Protein AF-A0AAD5PML8-F1 (afdb_monomer_lite)

Foldseek 3Di:
DLVVLLVVLLVVLLVVLLVVCLVVLLVVLLVVVLCQVQPDCPPDDDDPDDDDDDDDDDDCPDPNVVSVVVSVVVSVCVVVVVQQQPKTWDFAQDDPPPDPDDPDDDDDDDPVVVVVVPPPDDRDTDTDIDGNNVSSVRSSVVSSVVPDDSVVSSVSSVVCCVPPNDDDDPPVCVVAPVDLVRPDPVVNVVCPDDDDDDADDLVNLLCQQPPDPPHPQVVVQVVCVVLQEGEEEDSLQSSLLSVLLVLLCVLANPPGSVSSVLLVCQLCVVVVVCPPVPPPHNHYHYRDNVSSCVRCVVCNVDRVNVVVRD

Organism: NCBI:txid1820382

pLDDT: mean 78.93, std 18.02, range [30.81, 96.81]

Structure (mmCIF, N/CA/C/O backbone):
data_AF-A0AAD5PML8-F1
#
_entry.id   AF-A0AAD5PML8-F1
#
loop_
_atom_site.group_PDB
_atom_site.id
_atom_site.type_symbol
_atom_site.label_atom_id
_atom_site.label_alt_id
_atom_site.label_comp_id
_atom_site.label_asym_id
_atom_site.label_entity_id
_atom_site.label_seq_id
_atom_site.pdbx_PDB_ins_code
_atom_site.Cartn_x
_atom_site.Cartn_y
_atom_site.Cartn_z
_atom_site.occupancy
_atom_site.B_iso_or_equiv
_atom_site.auth_seq_id
_atom_site.auth_comp_id
_atom_site.auth_asym_id
_atom_site.auth_atom_id
_atom_site.pdbx_PDB_model_num
ATOM 1 N N . MET A 1 1 ? 18.512 -4.627 9.698 1.00 89.50 1 MET A N 1
ATOM 2 C CA . MET A 1 1 ? 18.229 -3.174 9.765 1.00 89.50 1 MET A CA 1
ATOM 3 C C . MET A 1 1 ? 19.011 -2.382 8.723 1.00 89.50 1 MET A C 1
ATOM 5 O O . MET A 1 1 ? 18.419 -2.037 7.719 1.00 89.50 1 MET A O 1
ATOM 9 N N . VAL A 1 2 ? 20.314 -2.100 8.900 1.00 93.81 2 VAL A N 1
ATOM 10 C CA . VAL A 1 2 ? 21.064 -1.261 7.929 1.00 93.81 2 VAL A CA 1
ATOM 11 C C . VAL A 1 2 ? 21.230 -1.951 6.573 1.00 93.81 2 VAL A C 1
ATOM 13 O O . VAL A 1 2 ? 21.051 -1.318 5.543 1.00 93.81 2 VAL A O 1
ATOM 16 N N . ARG A 1 3 ? 21.521 -3.259 6.566 1.00 94.88 3 ARG A N 1
ATOM 17 C CA . ARG A 1 3 ? 21.563 -4.050 5.326 1.00 94.88 3 ARG A CA 1
ATOM 18 C C . ARG A 1 3 ? 20.222 -3.988 4.592 1.00 94.88 3 ARG A C 1
ATOM 20 O O . ARG A 1 3 ? 20.210 -3.623 3.428 1.00 94.88 3 ARG A O 1
ATOM 27 N N . ASP A 1 4 ? 19.130 -4.266 5.300 1.00 94.62 4 ASP A N 1
ATOM 28 C CA . ASP A 1 4 ? 17.772 -4.251 4.743 1.00 94.62 4 ASP A CA 1
ATOM 29 C C . ASP A 1 4 ? 17.404 -2.859 4.207 1.00 94.62 4 ASP A C 1
ATOM 31 O O . ASP A 1 4 ? 16.840 -2.751 3.127 1.00 94.62 4 ASP A O 1
ATOM 35 N N . 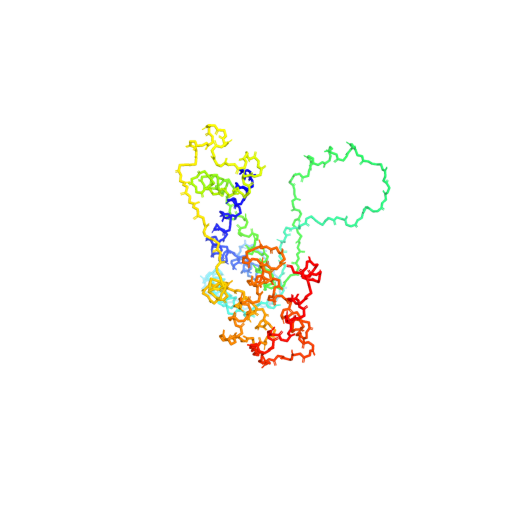LEU A 1 5 ? 17.783 -1.783 4.912 1.00 95.31 5 LEU A N 1
ATOM 36 C CA . LEU A 1 5 ? 17.613 -0.407 4.436 1.00 95.31 5 LEU A CA 1
ATOM 37 C C . LEU A 1 5 ? 18.351 -0.179 3.112 1.00 95.31 5 LEU A C 1
ATOM 39 O O . LEU A 1 5 ? 17.773 0.375 2.186 1.00 95.31 5 LEU A O 1
ATOM 43 N N . VAL A 1 6 ? 19.610 -0.614 3.007 1.00 95.00 6 VAL A N 1
ATOM 44 C CA . VAL A 1 6 ? 20.387 -0.494 1.763 1.00 95.00 6 VAL A CA 1
ATOM 45 C C . VAL A 1 6 ? 19.756 -1.325 0.646 1.00 95.00 6 VAL A C 1
ATOM 47 O O . VAL A 1 6 ? 19.670 -0.853 -0.483 1.00 95.00 6 VAL A O 1
ATOM 50 N N . GLU A 1 7 ? 19.264 -2.525 0.947 1.00 94.69 7 GLU A N 1
ATOM 51 C CA . GLU A 1 7 ? 18.527 -3.360 -0.006 1.00 94.69 7 GLU A CA 1
ATOM 52 C C . GLU A 1 7 ? 17.278 -2.639 -0.530 1.00 94.69 7 GLU A C 1
ATOM 54 O O . GLU A 1 7 ? 17.090 -2.540 -1.744 1.00 94.69 7 GLU A O 1
ATOM 59 N N . GLN A 1 8 ? 16.472 -2.053 0.361 1.00 95.50 8 GLN A N 1
ATOM 60 C CA . GLN A 1 8 ? 15.301 -1.257 -0.020 1.00 95.50 8 GLN A CA 1
ATOM 61 C C . GLN A 1 8 ? 15.687 -0.012 -0.829 1.00 95.50 8 GLN A C 1
ATOM 63 O O . GLN A 1 8 ? 15.029 0.294 -1.821 1.00 95.50 8 GLN A O 1
ATOM 68 N N . SER A 1 9 ? 16.786 0.665 -0.486 1.00 95.44 9 SER A N 1
ATOM 69 C CA . SER A 1 9 ? 17.310 1.780 -1.284 1.00 95.44 9 SER A CA 1
ATOM 70 C C . SER A 1 9 ? 17.723 1.338 -2.688 1.00 95.44 9 SER A C 1
ATOM 72 O O . SER A 1 9 ? 17.441 2.046 -3.651 1.00 95.44 9 SER A O 1
ATOM 74 N N . VAL A 1 10 ? 18.341 0.161 -2.844 1.00 94.44 10 VAL A N 1
ATOM 75 C CA . VAL A 1 10 ? 18.675 -0.396 -4.167 1.00 94.44 10 VAL A CA 1
ATOM 76 C C . VAL A 1 10 ? 17.408 -0.679 -4.970 1.00 94.44 10 VAL A C 1
ATOM 78 O O . VAL A 1 10 ? 17.368 -0.371 -6.161 1.00 94.44 10 VAL A O 1
ATOM 81 N N . HIS A 1 11 ? 16.372 -1.236 -4.340 1.00 94.19 11 HIS A N 1
ATOM 82 C CA . HIS A 1 11 ? 15.079 -1.453 -4.989 1.00 94.19 11 HIS A CA 1
ATOM 83 C C . HIS A 1 11 ? 14.441 -0.138 -5.447 1.00 94.19 11 HIS A C 1
ATOM 85 O O . HIS A 1 11 ? 14.061 -0.033 -6.612 1.00 94.19 11 HIS A O 1
ATOM 91 N N . LEU A 1 12 ? 14.411 0.873 -4.577 1.00 93.75 12 LEU A N 1
ATOM 92 C CA . LEU A 1 12 ? 13.845 2.186 -4.875 1.00 93.75 12 LEU A CA 1
ATOM 93 C C . LEU A 1 12 ? 14.594 2.897 -6.012 1.00 93.75 12 LEU A C 1
ATOM 95 O O . LEU A 1 12 ? 13.977 3.368 -6.963 1.00 93.75 12 LEU A O 1
ATOM 99 N N . VAL A 1 13 ? 15.929 2.940 -5.960 1.00 94.19 13 VAL A N 1
ATOM 100 C CA . VAL A 1 13 ? 16.743 3.555 -7.025 1.00 94.19 13 VAL A CA 1
ATOM 101 C C . VAL A 1 13 ? 16.568 2.802 -8.340 1.00 94.19 13 VAL A C 1
ATOM 103 O O . VAL A 1 13 ? 16.443 3.420 -9.395 1.00 94.19 13 VAL A O 1
ATOM 106 N N . ARG A 1 14 ? 16.510 1.466 -8.300 1.00 91.19 14 ARG A N 1
ATOM 107 C CA . ARG A 1 14 ? 16.241 0.661 -9.495 1.00 91.19 14 ARG A CA 1
ATOM 108 C C . ARG A 1 14 ? 14.871 0.979 -10.089 1.00 91.19 14 ARG A C 1
ATOM 110 O O . ARG A 1 14 ? 14.775 1.080 -11.304 1.00 91.19 14 ARG A O 1
ATOM 117 N N . GLU A 1 15 ? 13.837 1.138 -9.271 1.00 91.94 15 GLU A N 1
ATOM 118 C CA . GLU A 1 15 ? 12.490 1.496 -9.725 1.00 91.94 15 GLU A CA 1
ATOM 119 C C . GLU A 1 15 ? 12.465 2.880 -10.388 1.00 91.94 15 GLU A C 1
ATOM 121 O O . GLU A 1 15 ? 11.988 3.016 -11.513 1.00 91.94 15 GLU A O 1
ATOM 126 N N . ILE A 1 16 ? 13.111 3.875 -9.776 1.00 91.38 16 ILE A N 1
ATOM 127 C CA . ILE A 1 16 ? 13.247 5.221 -10.352 1.00 91.38 16 ILE A CA 1
ATOM 128 C C . ILE A 1 16 ? 14.013 5.177 -11.686 1.00 91.38 16 ILE A C 1
ATOM 130 O O . ILE A 1 16 ? 13.589 5.768 -12.684 1.00 91.38 16 ILE A O 1
ATOM 134 N N . LYS A 1 17 ? 15.138 4.450 -11.754 1.00 90.44 17 LYS A N 1
ATOM 135 C CA . LYS A 1 17 ? 15.899 4.312 -13.008 1.00 90.44 17 LYS A CA 1
ATOM 136 C C . LYS A 1 17 ? 15.126 3.536 -14.069 1.00 90.44 17 LYS A C 1
ATOM 138 O O . LYS A 1 17 ? 15.162 3.919 -15.235 1.00 90.44 17 LYS A O 1
ATOM 143 N N . ASN A 1 18 ? 14.376 2.508 -13.679 1.00 88.69 18 ASN A N 1
ATOM 144 C CA . ASN A 1 18 ? 13.479 1.787 -14.575 1.00 88.69 18 ASN A CA 1
ATOM 145 C C . ASN A 1 18 ? 12.486 2.749 -15.242 1.00 88.69 18 ASN A C 1
ATOM 147 O O . ASN A 1 18 ? 12.314 2.701 -16.458 1.00 88.69 18 ASN A O 1
ATOM 151 N N . GLU A 1 19 ? 11.873 3.657 -14.482 1.00 89.69 19 GLU A N 1
ATOM 152 C CA . GLU A 1 19 ? 10.932 4.637 -15.034 1.00 89.69 19 GLU A CA 1
ATOM 153 C C . GLU A 1 19 ? 11.596 5.627 -15.999 1.00 89.69 19 GLU A C 1
ATOM 155 O O . GLU A 1 19 ? 11.048 5.895 -17.071 1.00 89.69 19 GLU A O 1
ATOM 160 N N . THR A 1 20 ? 12.794 6.129 -15.681 1.00 89.88 20 THR A N 1
ATOM 161 C CA . THR A 1 20 ? 13.500 7.086 -16.558 1.00 89.88 20 THR A CA 1
ATOM 162 C C . THR A 1 20 ? 13.997 6.448 -17.857 1.00 89.88 20 THR A C 1
ATOM 164 O O . THR A 1 20 ? 13.990 7.085 -18.915 1.00 89.88 20 THR A O 1
ATOM 167 N N . VAL A 1 21 ? 14.398 5.178 -17.804 1.00 90.31 21 VAL A N 1
ATOM 168 C CA . VAL A 1 21 ? 14.892 4.420 -18.959 1.00 90.31 21 VAL A CA 1
ATOM 169 C C . VAL A 1 21 ? 13.750 3.883 -19.827 1.00 90.31 21 VAL A C 1
ATOM 171 O O . VAL A 1 21 ? 13.944 3.687 -21.027 1.00 90.31 21 VAL A O 1
ATOM 174 N N . LYS A 1 22 ? 12.541 3.715 -19.274 1.00 88.56 22 LYS A N 1
ATOM 175 C CA . LYS A 1 22 ? 11.371 3.134 -19.958 1.00 88.56 22 LYS A CA 1
ATOM 176 C C . LYS A 1 22 ? 11.073 3.758 -21.323 1.00 88.56 22 LYS A C 1
ATOM 178 O O . LYS A 1 22 ? 10.777 3.030 -22.266 1.00 88.56 22 LYS A O 1
ATOM 183 N N . ALA A 1 23 ? 11.177 5.083 -21.450 1.00 89.44 23 ALA A N 1
ATOM 184 C CA . ALA A 1 23 ? 10.934 5.777 -22.717 1.00 89.44 23 ALA A CA 1
ATOM 185 C C . ALA A 1 23 ? 11.978 5.413 -23.789 1.00 89.44 23 ALA A C 1
ATOM 187 O O . ALA A 1 23 ? 11.620 5.055 -24.907 1.00 89.44 23 ALA A O 1
ATOM 188 N N . LYS A 1 24 ? 13.267 5.422 -23.423 1.00 89.38 24 LYS A N 1
ATOM 189 C CA . LYS A 1 24 ? 14.372 5.055 -24.325 1.00 89.38 24 LYS A CA 1
ATOM 190 C C . LYS A 1 24 ? 14.341 3.569 -24.685 1.00 89.38 24 LYS A C 1
ATOM 192 O O . LYS A 1 24 ? 14.597 3.204 -25.827 1.00 89.38 24 LYS A O 1
ATOM 197 N N . ALA A 1 25 ? 14.002 2.716 -23.718 1.00 89.62 25 ALA A N 1
ATOM 198 C CA . ALA A 1 25 ? 13.837 1.286 -23.942 1.00 89.62 25 ALA A CA 1
ATOM 199 C C . ALA A 1 25 ? 12.691 1.007 -24.926 1.00 89.62 25 ALA A C 1
ATOM 201 O O . ALA A 1 25 ? 12.851 0.180 -25.815 1.00 89.62 25 ALA A O 1
ATOM 202 N N . ALA A 1 26 ? 11.564 1.722 -24.826 1.00 88.19 26 ALA A N 1
ATOM 203 C CA . ALA A 1 26 ? 10.448 1.562 -25.758 1.00 88.19 26 ALA A CA 1
ATOM 204 C C . ALA A 1 26 ? 10.849 1.880 -27.210 1.00 88.19 26 ALA A C 1
ATOM 206 O O . ALA A 1 26 ? 10.540 1.098 -28.107 1.00 88.19 26 ALA A O 1
ATOM 207 N N . GLU A 1 27 ? 11.592 2.968 -27.437 1.00 88.38 27 GLU A N 1
ATOM 208 C CA . GLU A 1 27 ? 12.111 3.323 -28.768 1.00 88.38 27 GLU A CA 1
ATOM 209 C C . GLU A 1 27 ? 13.084 2.263 -29.310 1.00 88.38 27 GLU A C 1
ATOM 211 O O . GLU A 1 27 ? 12.980 1.852 -30.465 1.00 88.38 27 GLU A O 1
ATOM 216 N N . ALA A 1 28 ? 13.994 1.759 -28.470 1.00 88.19 28 ALA A N 1
ATOM 217 C CA . ALA A 1 28 ? 14.922 0.698 -28.861 1.00 88.19 28 ALA A CA 1
ATOM 218 C C . ALA A 1 28 ? 14.194 -0.609 -29.227 1.00 88.19 28 ALA A C 1
ATOM 220 O O . ALA A 1 28 ? 14.543 -1.265 -30.209 1.00 88.19 28 ALA A O 1
ATOM 221 N N . VAL A 1 29 ? 13.149 -0.972 -28.476 1.00 88.44 29 VAL A N 1
ATOM 222 C CA . VAL A 1 29 ? 12.318 -2.151 -28.761 1.00 88.44 29 VAL A CA 1
ATOM 223 C C . VAL A 1 29 ? 11.554 -1.993 -30.075 1.00 88.44 29 VAL A C 1
ATOM 225 O O . VAL A 1 29 ? 11.462 -2.961 -30.831 1.00 88.44 29 VAL A O 1
ATOM 228 N N . GLU A 1 30 ? 11.030 -0.799 -30.376 1.00 85.75 30 GLU A N 1
ATOM 229 C CA . GLU A 1 30 ? 10.396 -0.519 -31.673 1.00 85.75 30 GLU A CA 1
ATOM 230 C C . GLU A 1 30 ? 11.369 -0.785 -32.828 1.00 85.75 30 GLU A C 1
ATOM 232 O O . GLU A 1 30 ? 11.016 -1.502 -33.766 1.00 85.75 30 GLU A O 1
ATOM 237 N N . GLU A 1 31 ? 12.605 -0.290 -32.739 1.00 84.56 31 GLU A N 1
ATOM 238 C CA . GLU A 1 31 ? 13.622 -0.511 -33.774 1.00 84.56 31 GLU A CA 1
ATOM 239 C C . GLU A 1 31 ? 14.014 -1.995 -33.904 1.00 84.56 31 GLU A C 1
ATOM 241 O O . GLU A 1 31 ? 14.107 -2.501 -35.023 1.00 84.56 31 GLU A O 1
ATOM 246 N N . ILE A 1 32 ? 14.141 -2.737 -32.795 1.00 85.56 32 ILE A N 1
ATOM 247 C CA . ILE A 1 32 ? 14.412 -4.189 -32.823 1.00 85.56 32 ILE A CA 1
ATOM 248 C C . ILE A 1 32 ? 13.282 -4.950 -33.531 1.00 85.56 32 ILE A C 1
ATOM 250 O O . ILE A 1 32 ? 13.538 -5.850 -34.334 1.00 85.56 32 ILE A O 1
ATOM 254 N N . ILE A 1 33 ? 12.021 -4.601 -33.256 1.00 85.44 33 ILE A N 1
ATOM 255 C CA . ILE A 1 33 ? 10.866 -5.228 -33.914 1.00 85.44 33 ILE A CA 1
ATOM 256 C C . ILE A 1 33 ? 10.842 -4.871 -35.407 1.00 85.44 33 ILE A C 1
ATOM 258 O O . ILE A 1 33 ? 10.576 -5.745 -36.238 1.00 85.44 33 ILE A O 1
ATOM 262 N N . LEU A 1 34 ? 11.147 -3.620 -35.766 1.00 83.12 34 LEU A N 1
ATOM 263 C CA . LEU A 1 34 ? 11.229 -3.181 -37.161 1.00 83.12 34 LEU A CA 1
ATOM 264 C C . LEU A 1 34 ? 12.329 -3.921 -37.929 1.00 83.12 34 LEU A C 1
ATOM 266 O O . LEU A 1 34 ? 12.071 -4.361 -39.047 1.00 83.12 34 LEU A O 1
ATOM 270 N N . ASP A 1 35 ? 13.500 -4.132 -37.329 1.00 83.19 35 ASP A N 1
ATOM 271 C CA . ASP A 1 35 ? 14.609 -4.870 -37.947 1.00 83.19 35 ASP A CA 1
ATOM 272 C C . ASP A 1 35 ? 14.269 -6.351 -38.197 1.00 83.19 35 ASP A C 1
ATOM 274 O O . ASP A 1 35 ? 14.719 -6.938 -39.183 1.00 83.19 35 ASP A O 1
ATOM 278 N N . ILE A 1 36 ? 13.448 -6.966 -37.337 1.00 83.56 36 ILE A N 1
ATOM 279 C CA . ILE A 1 36 ? 12.959 -8.342 -37.536 1.00 83.56 36 ILE A CA 1
ATOM 280 C C . ILE A 1 36 ? 11.934 -8.405 -38.678 1.00 83.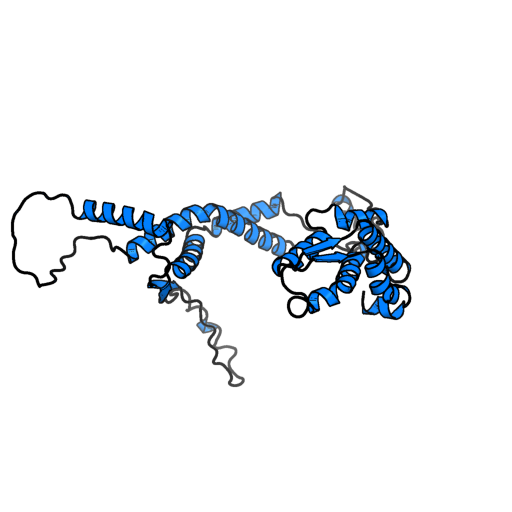56 36 ILE A C 1
ATOM 282 O O . ILE A 1 36 ? 11.900 -9.384 -39.427 1.00 83.56 36 ILE A O 1
ATOM 286 N N . LEU A 1 37 ? 11.086 -7.381 -38.811 1.00 78.12 37 LEU A N 1
ATOM 287 C CA . LEU A 1 37 ? 10.040 -7.323 -39.837 1.00 78.12 37 LEU A CA 1
ATOM 288 C C . LEU A 1 37 ? 10.577 -6.923 -41.215 1.00 78.12 37 LEU A C 1
ATOM 290 O O . LEU A 1 37 ? 10.081 -7.416 -42.229 1.00 78.12 37 LEU A O 1
ATOM 294 N N . ILE A 1 38 ? 11.557 -6.023 -41.250 1.00 77.38 38 ILE A N 1
ATOM 295 C CA . ILE A 1 38 ? 12.186 -5.493 -42.458 1.00 77.38 38 ILE A CA 1
ATOM 296 C C . ILE A 1 38 ? 13.701 -5.532 -42.232 1.00 77.38 38 ILE A C 1
ATOM 298 O O . ILE A 1 38 ? 14.283 -4.550 -41.760 1.00 77.38 38 ILE A O 1
ATOM 302 N N . PRO A 1 39 ? 14.364 -6.656 -42.554 1.00 71.19 39 PRO A N 1
ATOM 303 C CA . PRO A 1 39 ? 15.808 -6.725 -42.434 1.00 71.19 39 PRO A CA 1
ATOM 304 C C . PRO A 1 39 ? 16.441 -5.647 -43.325 1.00 71.19 39 PRO A C 1
ATOM 306 O O . PRO A 1 39 ? 16.031 -5.484 -44.479 1.00 71.19 39 PRO A O 1
ATOM 309 N N . PRO A 1 40 ? 17.437 -4.894 -42.828 1.00 63.97 40 PRO A N 1
ATOM 310 C CA . PRO A 1 40 ? 18.094 -3.881 -43.633 1.00 63.97 40 PRO A CA 1
ATOM 311 C C . PRO A 1 40 ? 18.750 -4.537 -44.849 1.00 63.97 40 PRO A C 1
ATOM 313 O O . PRO A 1 40 ? 19.454 -5.542 -44.719 1.00 63.97 40 PRO A O 1
ATOM 316 N N . VAL A 1 41 ? 18.559 -3.943 -46.029 1.00 60.41 41 VAL A N 1
ATOM 317 C CA . VAL A 1 41 ? 19.279 -4.306 -47.256 1.00 60.41 41 VAL A CA 1
ATOM 318 C C . VAL A 1 41 ? 20.759 -3.926 -47.125 1.00 60.41 41 VAL A C 1
ATOM 320 O O . VAL A 1 41 ? 21.246 -2.970 -47.716 1.00 60.41 41 VAL A O 1
ATOM 323 N N . LYS A 1 42 ? 21.518 -4.675 -46.318 1.00 50.84 42 LYS A N 1
ATOM 324 C CA . LYS A 1 42 ? 22.975 -4.711 -46.459 1.00 50.84 42 LYS A CA 1
ATOM 325 C C . LYS A 1 42 ? 23.259 -5.437 -47.765 1.00 50.84 42 LYS A C 1
ATOM 327 O O . LYS A 1 42 ? 22.858 -6.587 -47.905 1.00 50.84 42 LYS A O 1
ATOM 332 N N . GLY A 1 43 ? 23.923 -4.758 -48.702 1.00 50.66 43 GLY A N 1
ATOM 333 C CA . GLY A 1 43 ? 24.299 -5.292 -50.010 1.00 50.66 43 GLY A CA 1
ATOM 334 C C . GLY A 1 43 ? 25.028 -6.630 -49.898 1.00 50.66 43 GLY A C 1
ATOM 335 O O . GLY A 1 43 ? 26.243 -6.681 -49.747 1.00 50.66 43 GLY A O 1
ATOM 336 N N . MET A 1 44 ? 24.267 -7.715 -49.965 1.00 41.09 44 MET A N 1
ATOM 337 C CA . MET A 1 44 ? 24.751 -9.081 -50.004 1.00 41.09 44 MET A CA 1
ATOM 338 C C . MET A 1 44 ? 23.930 -9.761 -51.090 1.00 41.09 44 MET A C 1
ATOM 340 O O . MET A 1 44 ? 22.723 -9.948 -50.941 1.00 41.09 44 MET A O 1
ATOM 344 N N . GLY A 1 45 ? 24.582 -10.029 -52.222 1.00 47.75 45 GLY A N 1
ATOM 345 C CA . GLY A 1 45 ? 23.953 -10.583 -53.412 1.00 47.75 45 GLY A CA 1
ATOM 346 C C . GLY A 1 45 ? 23.141 -11.831 -53.087 1.00 47.75 45 GLY A C 1
ATOM 347 O O . GLY A 1 45 ? 23.695 -12.867 -52.730 1.00 47.75 45 GLY A O 1
ATOM 348 N N . PHE A 1 46 ? 21.824 -11.725 -53.236 1.00 36.81 46 PHE A N 1
ATOM 349 C CA . PHE A 1 46 ? 20.922 -12.863 -53.238 1.00 36.81 46 PHE A CA 1
ATOM 350 C C . PHE A 1 46 ? 20.101 -12.806 -54.523 1.00 36.81 46 PHE A C 1
ATOM 352 O O . PHE A 1 46 ? 19.036 -12.198 -54.596 1.00 36.81 46 PHE A O 1
ATOM 359 N N . THR A 1 47 ? 20.640 -13.411 -55.578 1.00 41.22 47 THR A N 1
ATOM 360 C CA . THR A 1 47 ? 19.914 -13.678 -56.816 1.00 41.22 47 THR A CA 1
ATOM 361 C C . THR A 1 47 ? 18.925 -14.813 -56.562 1.00 41.22 47 THR A C 1
ATOM 363 O O . THR A 1 47 ? 19.270 -15.991 -56.625 1.00 41.22 47 THR A O 1
ATOM 366 N N . SER A 1 48 ? 17.669 -14.470 -56.272 1.00 38.41 48 SER A N 1
ATOM 367 C CA . SER A 1 48 ? 16.573 -15.434 -56.373 1.00 38.41 48 SER A CA 1
ATOM 368 C C . SER A 1 48 ? 16.073 -15.445 -57.816 1.00 38.41 48 SER A C 1
ATOM 370 O O . SER A 1 48 ? 15.448 -14.500 -58.294 1.00 38.41 48 SER A O 1
ATOM 372 N N . ALA A 1 49 ? 16.437 -16.504 -58.534 1.00 43.41 49 ALA A N 1
ATOM 373 C CA . ALA A 1 49 ? 16.035 -16.751 -59.906 1.00 43.41 49 ALA A CA 1
ATOM 374 C C . ALA A 1 49 ? 14.543 -17.115 -59.977 1.00 43.41 49 ALA A C 1
ATOM 376 O O . ALA A 1 49 ? 14.167 -18.223 -59.604 1.00 43.41 49 ALA A O 1
ATOM 377 N N . ASN A 1 50 ? 13.709 -16.183 -60.453 1.00 39.31 50 ASN A N 1
ATOM 378 C CA . ASN A 1 50 ? 12.676 -16.422 -61.473 1.00 39.31 50 ASN A CA 1
ATOM 379 C C . ASN A 1 50 ? 11.778 -15.190 -61.673 1.00 39.31 50 ASN A C 1
ATOM 381 O O . ASN A 1 50 ? 10.801 -14.994 -60.953 1.00 39.31 50 ASN A O 1
ATOM 385 N N . SER A 1 51 ? 12.070 -14.410 -62.714 1.00 34.59 51 SER A N 1
ATOM 386 C CA . SER A 1 51 ? 11.083 -13.747 -63.587 1.00 34.59 51 SER A CA 1
ATOM 387 C C . SER A 1 51 ? 11.810 -13.189 -64.817 1.00 34.59 51 SER A C 1
ATOM 389 O O . SER A 1 51 ? 12.855 -12.558 -64.647 1.00 34.59 51 SER A O 1
ATOM 391 N N . PRO A 1 52 ? 11.333 -13.432 -66.053 1.00 40.84 52 PRO A N 1
ATOM 392 C CA . PRO A 1 52 ? 12.004 -12.929 -67.237 1.00 40.84 52 PRO A CA 1
ATOM 393 C C . PRO A 1 52 ? 11.628 -11.464 -67.504 1.00 40.84 52 PRO A C 1
ATOM 395 O O . PRO A 1 52 ? 10.458 -11.127 -67.633 1.00 40.84 52 PRO A O 1
ATOM 398 N N . ILE A 1 53 ? 12.679 -10.650 -67.611 1.00 38.88 53 ILE A N 1
ATOM 399 C CA . ILE A 1 53 ? 12.893 -9.535 -68.545 1.00 38.88 53 ILE A CA 1
ATOM 400 C C . ILE A 1 53 ? 11.785 -8.473 -68.631 1.00 38.88 53 ILE A C 1
ATOM 402 O O . ILE A 1 53 ? 10.819 -8.622 -69.371 1.00 38.88 53 ILE A O 1
ATOM 406 N N . LEU A 1 54 ? 12.068 -7.323 -68.018 1.00 34.41 54 LEU A N 1
ATOM 407 C CA . LEU A 1 54 ? 11.925 -6.001 -68.633 1.00 34.41 54 LEU A CA 1
ATOM 408 C C . LEU A 1 54 ? 13.087 -5.151 -68.108 1.00 34.41 54 LEU A C 1
ATOM 410 O O . LEU A 1 54 ? 13.102 -4.726 -66.956 1.00 34.41 54 LEU A O 1
ATOM 414 N N . GLU A 1 55 ? 14.106 -5.006 -68.948 1.00 34.78 55 GLU A N 1
ATOM 415 C CA . GLU A 1 55 ? 15.266 -4.159 -68.712 1.00 34.78 55 GLU A CA 1
ATOM 416 C C . GLU A 1 55 ? 14.981 -2.815 -69.388 1.00 34.78 55 GLU A C 1
ATOM 418 O O . GLU A 1 55 ? 15.085 -2.688 -70.604 1.00 34.78 55 GLU A O 1
ATOM 423 N N . GLU A 1 56 ? 14.572 -1.822 -68.600 1.00 30.81 56 GLU A N 1
ATOM 424 C CA . GLU A 1 56 ? 14.657 -0.420 -68.999 1.00 30.81 56 GLU A CA 1
ATOM 425 C C . GLU A 1 56 ? 15.221 0.400 -67.837 1.00 30.81 56 GLU A C 1
ATOM 427 O O . GLU A 1 56 ? 14.689 0.469 -66.729 1.00 30.81 56 GLU A O 1
ATOM 432 N N . THR A 1 57 ? 16.387 0.964 -68.110 1.00 39.53 57 THR A N 1
ATOM 433 C CA . THR A 1 57 ? 17.236 1.749 -67.229 1.00 39.53 57 THR A CA 1
ATOM 434 C C . THR A 1 57 ? 16.713 3.176 -67.085 1.00 39.53 57 THR A C 1
ATOM 436 O O . THR A 1 57 ? 16.833 3.933 -68.041 1.00 39.53 57 THR A O 1
ATOM 439 N N . THR A 1 58 ? 16.278 3.591 -65.891 1.00 31.05 58 THR A N 1
ATOM 440 C CA . THR A 1 58 ? 16.372 4.996 -65.434 1.00 31.05 58 THR A CA 1
ATOM 441 C C . THR A 1 58 ? 16.188 5.107 -63.917 1.00 31.05 58 THR A C 1
ATOM 443 O O . THR A 1 58 ? 15.111 4.817 -63.408 1.00 31.05 58 THR A O 1
ATOM 446 N N . GLY A 1 59 ? 17.203 5.629 -63.218 1.00 35.84 59 GLY A N 1
ATOM 447 C CA . GLY A 1 59 ? 17.054 6.247 -61.895 1.00 35.84 59 GLY A CA 1
ATOM 448 C C . GLY A 1 59 ? 17.391 5.352 -60.706 1.00 35.84 59 GLY A C 1
ATOM 449 O O . GLY A 1 59 ? 16.510 4.751 -60.104 1.00 35.84 59 GLY A O 1
ATOM 450 N N . VAL A 1 60 ? 18.664 5.350 -60.308 1.00 41.44 60 VAL A N 1
ATOM 451 C CA . VAL A 1 60 ? 19.122 4.892 -58.988 1.00 41.44 60 VAL A CA 1
ATOM 452 C C . VAL A 1 60 ? 18.600 5.879 -57.930 1.00 41.44 60 VAL A C 1
ATOM 454 O O . VAL A 1 60 ? 19.336 6.730 -57.443 1.00 41.44 60 VAL A O 1
ATOM 457 N N . ALA A 1 61 ? 17.303 5.820 -57.628 1.00 43.50 61 ALA A N 1
ATOM 458 C CA . ALA A 1 61 ? 16.784 6.215 -56.325 1.00 43.50 61 ALA A CA 1
ATOM 459 C C . ALA A 1 61 ? 17.090 5.033 -55.406 1.00 43.50 61 ALA A C 1
ATOM 461 O O . ALA A 1 61 ? 16.652 3.914 -55.662 1.00 43.50 61 ALA A O 1
ATOM 462 N N . SER A 1 62 ? 17.975 5.265 -54.445 1.00 51.94 62 SER A N 1
ATOM 463 C CA . SER A 1 62 ? 18.684 4.230 -53.704 1.00 51.94 62 SER A CA 1
ATOM 464 C C . SER A 1 62 ? 17.725 3.197 -53.090 1.00 51.94 62 SER A C 1
ATOM 466 O O . SER A 1 62 ? 16.761 3.560 -52.423 1.00 51.94 62 SER A O 1
ATOM 468 N N . ASP A 1 63 ? 17.997 1.895 -53.241 1.00 60.66 63 ASP A N 1
ATOM 469 C CA . ASP A 1 63 ? 17.254 0.832 -52.531 1.00 60.66 63 ASP A CA 1
ATOM 470 C C . ASP A 1 63 ? 17.190 1.087 -51.004 1.00 60.66 63 ASP A C 1
ATOM 472 O O . ASP A 1 63 ? 16.281 0.624 -50.316 1.00 60.66 63 ASP A O 1
ATOM 476 N N . SER A 1 64 ? 18.120 1.898 -50.483 1.00 61.81 64 SER A N 1
ATOM 477 C CA . SER A 1 64 ? 18.118 2.459 -49.128 1.00 61.81 64 SER A CA 1
ATOM 478 C C . SER A 1 64 ? 16.952 3.424 -48.857 1.00 61.81 64 SER A C 1
ATOM 480 O O . SER A 1 64 ? 16.286 3.283 -47.837 1.00 61.81 64 SER A O 1
ATOM 482 N N . GLU A 1 65 ? 16.644 4.361 -49.760 1.00 64.56 65 GLU A N 1
ATOM 483 C CA . GLU A 1 65 ? 15.522 5.307 -49.617 1.00 64.56 65 GLU A CA 1
ATOM 484 C C . GLU A 1 65 ? 14.156 4.607 -49.656 1.00 64.56 65 GLU A C 1
ATOM 486 O O . GLU A 1 65 ? 13.231 4.991 -48.935 1.00 64.56 65 GLU A O 1
ATOM 491 N N . LEU A 1 66 ? 14.003 3.566 -50.484 1.00 64.81 66 LEU A N 1
ATOM 492 C CA . LEU A 1 66 ? 12.781 2.751 -50.498 1.00 64.81 66 LEU A CA 1
ATOM 493 C C . LEU A 1 66 ? 12.629 1.955 -49.198 1.00 64.81 66 LEU A C 1
ATOM 495 O O . LEU A 1 66 ? 11.513 1.814 -48.688 1.00 64.81 66 LEU A O 1
ATOM 499 N N . ASN A 1 67 ? 13.741 1.476 -48.639 1.00 68.94 67 ASN A N 1
ATOM 500 C CA . ASN A 1 67 ? 13.751 0.772 -47.366 1.00 68.94 67 ASN A CA 1
ATOM 501 C C . ASN A 1 67 ? 13.395 1.702 -46.193 1.00 68.94 67 ASN A C 1
ATOM 503 O O . ASN A 1 67 ? 12.547 1.351 -45.377 1.00 68.94 67 ASN A O 1
ATOM 507 N N . GLU A 1 68 ? 13.945 2.917 -46.144 1.00 71.56 68 GLU A N 1
ATOM 508 C CA . GLU A 1 68 ? 13.614 3.929 -45.126 1.00 71.56 68 GLU A CA 1
ATOM 509 C C . GLU A 1 68 ? 12.141 4.349 -45.190 1.00 71.56 68 GLU A C 1
ATOM 511 O O . GLU A 1 68 ? 11.430 4.279 -44.187 1.00 71.56 68 GLU A O 1
ATOM 516 N N . ARG A 1 69 ? 11.622 4.641 -46.391 1.00 73.88 69 ARG A N 1
ATOM 517 C CA . ARG A 1 69 ? 10.191 4.941 -46.584 1.00 73.88 69 ARG A CA 1
ATOM 518 C C . ARG A 1 69 ? 9.282 3.785 -46.170 1.00 73.88 69 ARG A C 1
ATOM 520 O O . ARG A 1 69 ? 8.149 4.010 -45.740 1.00 73.88 69 ARG A O 1
ATOM 527 N N . THR A 1 70 ? 9.749 2.546 -46.323 1.00 73.69 70 THR A N 1
ATOM 528 C CA . THR A 1 70 ? 9.015 1.361 -45.868 1.00 73.69 70 THR A CA 1
ATOM 529 C C . THR A 1 70 ? 9.085 1.247 -44.343 1.00 73.69 70 THR A C 1
ATOM 531 O O . THR A 1 70 ? 8.041 1.070 -43.721 1.00 73.69 70 THR A O 1
ATOM 534 N N . ARG A 1 71 ? 10.252 1.450 -43.715 1.00 75.25 71 ARG A N 1
ATOM 535 C CA . ARG A 1 71 ? 10.400 1.468 -42.246 1.00 75.25 71 ARG A CA 1
ATOM 536 C C . ARG A 1 71 ? 9.491 2.500 -41.590 1.00 75.25 71 ARG A C 1
ATOM 538 O O . ARG A 1 71 ? 8.806 2.156 -40.634 1.00 75.25 71 ARG A O 1
ATOM 545 N N . ASP A 1 72 ? 9.405 3.709 -42.135 1.00 77.25 72 ASP A N 1
ATOM 546 C CA . ASP A 1 72 ? 8.576 4.775 -41.560 1.00 77.25 72 ASP A CA 1
ATOM 547 C C . ASP A 1 72 ? 7.081 4.421 -41.582 1.00 77.25 72 ASP A C 1
ATOM 549 O O . ASP A 1 72 ? 6.391 4.545 -40.569 1.00 77.25 72 ASP A O 1
ATOM 553 N N . ARG A 1 73 ? 6.588 3.855 -42.693 1.00 79.19 73 ARG A N 1
ATOM 554 C CA . ARG A 1 73 ? 5.199 3.367 -42.789 1.00 79.19 73 ARG A CA 1
ATOM 555 C C . ARG A 1 73 ? 4.914 2.211 -41.833 1.00 79.19 73 ARG A C 1
ATOM 557 O O . ARG A 1 73 ? 3.795 2.078 -41.341 1.00 79.19 73 ARG A O 1
ATOM 564 N N . PHE A 1 74 ? 5.890 1.335 -41.601 1.00 72.62 74 PHE A N 1
ATOM 565 C CA . PHE A 1 74 ? 5.741 0.222 -40.664 1.00 72.62 74 PHE A CA 1
ATOM 566 C C . PHE A 1 74 ? 5.873 0.665 -39.203 1.00 72.62 74 PHE A C 1
ATOM 568 O O . PHE A 1 74 ? 5.200 0.083 -38.356 1.00 72.62 74 PHE A O 1
ATOM 575 N N . ARG A 1 75 ? 6.637 1.725 -38.913 1.00 78.75 75 ARG A N 1
ATOM 576 C CA . ARG A 1 75 ? 6.682 2.376 -37.596 1.00 78.75 75 ARG A CA 1
ATOM 577 C C . ARG A 1 75 ? 5.313 2.948 -37.231 1.00 78.75 75 ARG A C 1
ATOM 579 O O . ARG A 1 75 ? 4.823 2.699 -36.134 1.00 78.75 75 ARG A O 1
ATOM 586 N N . GLU A 1 76 ? 4.652 3.627 -38.169 1.00 80.81 76 GLU A N 1
ATOM 587 C CA . GLU A 1 76 ? 3.279 4.115 -37.968 1.00 80.81 76 GLU A CA 1
ATOM 588 C C . GLU A 1 76 ? 2.291 2.966 -37.724 1.00 80.81 76 GLU A C 1
ATOM 590 O O . GLU A 1 76 ? 1.522 3.007 -36.768 1.00 80.81 76 GLU A O 1
ATOM 595 N N . LYS A 1 77 ? 2.358 1.889 -38.516 1.00 79.31 77 LYS A N 1
ATOM 596 C CA . LYS A 1 77 ? 1.500 0.704 -38.319 1.00 79.31 77 LYS A CA 1
ATOM 597 C C . LYS A 1 77 ? 1.758 -0.028 -37.000 1.00 79.31 77 LYS A C 1
ATOM 599 O O . LYS A 1 77 ? 0.825 -0.565 -36.413 1.00 79.31 77 LYS A O 1
ATOM 604 N N . LEU A 1 78 ? 3.005 -0.049 -36.527 1.00 78.38 78 LEU A N 1
ATOM 605 C CA . LEU A 1 78 ? 3.376 -0.652 -35.245 1.00 78.38 78 LEU A CA 1
ATOM 606 C C . LEU A 1 78 ? 2.863 0.180 -34.059 1.00 78.38 78 LEU A C 1
ATOM 608 O O . LEU A 1 78 ? 2.460 -0.395 -33.047 1.00 78.38 78 LEU A O 1
ATOM 612 N N . ARG A 1 79 ? 2.837 1.512 -34.202 1.00 79.69 79 ARG A N 1
ATOM 613 C CA . ARG A 1 79 ? 2.233 2.434 -33.227 1.00 79.69 79 ARG A CA 1
ATOM 614 C C . ARG A 1 79 ? 0.711 2.358 -33.213 1.00 79.69 79 ARG A C 1
ATOM 616 O O . ARG A 1 79 ? 0.119 2.444 -32.144 1.00 79.69 79 ARG A O 1
ATOM 623 N N . ASN A 1 80 ? 0.095 2.149 -34.375 1.00 81.75 80 ASN A N 1
ATOM 624 C CA . ASN A 1 80 ? -1.356 1.999 -34.500 1.00 81.75 80 ASN A CA 1
ATOM 625 C C . ASN A 1 80 ? -1.875 0.632 -34.012 1.00 81.75 80 ASN A C 1
ATOM 627 O O . ASN A 1 80 ? -3.083 0.463 -33.890 1.00 81.75 80 ASN A O 1
ATOM 631 N N . GLY A 1 81 ? -0.992 -0.333 -33.718 1.00 78.50 81 GLY A N 1
ATOM 632 C CA . GLY A 1 81 ? -1.367 -1.656 -33.196 1.00 78.50 81 GLY A CA 1
ATOM 633 C C . GLY A 1 81 ? -1.831 -2.661 -34.259 1.00 78.50 81 GLY A C 1
ATOM 634 O O . GLY A 1 81 ? -2.165 -3.795 -33.931 1.00 78.50 81 GLY A O 1
ATOM 635 N N . ASP A 1 82 ? -1.780 -2.307 -35.548 1.00 77.62 82 ASP A N 1
ATOM 636 C CA . ASP A 1 82 ? -2.271 -3.146 -36.658 1.00 77.62 82 ASP A CA 1
ATOM 637 C C . ASP A 1 82 ? -1.481 -4.460 -36.846 1.00 77.62 82 ASP A C 1
ATOM 639 O O . ASP A 1 82 ? -1.859 -5.328 -37.637 1.00 77.62 82 ASP A O 1
ATOM 643 N N . LEU A 1 83 ? -0.330 -4.592 -36.181 1.00 76.00 83 LEU A N 1
ATOM 644 C CA . LEU A 1 83 ? 0.604 -5.708 -36.334 1.00 76.00 83 LEU A CA 1
ATOM 645 C C . LEU A 1 83 ? 0.730 -6.568 -35.070 1.00 76.00 83 LEU A C 1
ATOM 647 O O . LEU A 1 83 ? 1.508 -7.517 -35.084 1.00 76.00 83 LEU A O 1
ATOM 651 N N . ASP A 1 84 ? -0.026 -6.292 -34.009 1.00 77.88 84 ASP A N 1
ATOM 652 C CA . ASP A 1 84 ? 0.169 -6.928 -32.698 1.00 77.88 84 ASP A CA 1
ATOM 653 C C . ASP A 1 84 ? -0.023 -8.461 -32.725 1.00 77.88 84 ASP A C 1
ATOM 655 O O . ASP A 1 84 ? 0.692 -9.191 -32.030 1.00 77.88 84 ASP A O 1
ATOM 659 N N . ASP A 1 85 ? -0.897 -8.964 -33.605 1.00 81.38 85 ASP A N 1
ATOM 660 C CA . ASP A 1 85 ? -1.198 -10.396 -33.769 1.00 81.38 85 ASP A CA 1
ATOM 661 C C . ASP A 1 85 ? -0.165 -11.172 -34.606 1.00 81.38 85 ASP A C 1
ATOM 663 O O . ASP A 1 85 ? -0.175 -12.411 -34.650 1.00 81.38 85 ASP A O 1
ATOM 667 N N . ARG A 1 86 ? 0.741 -10.481 -35.311 1.00 79.94 86 ARG A N 1
ATOM 668 C CA . ARG A 1 86 ? 1.759 -11.159 -36.125 1.00 79.94 86 ARG A CA 1
ATOM 669 C C . ARG A 1 86 ? 2.748 -11.887 -35.220 1.00 79.94 86 ARG A C 1
ATOM 671 O O . ARG A 1 86 ? 3.213 -11.366 -34.211 1.00 79.94 86 ARG A O 1
ATOM 678 N N . LYS A 1 87 ? 3.103 -13.109 -35.616 1.00 84.62 87 LYS A N 1
ATOM 679 C CA . LYS A 1 87 ? 4.092 -13.924 -34.905 1.00 84.62 87 LYS A CA 1
ATOM 680 C C . LYS A 1 87 ? 5.492 -13.582 -35.390 1.00 84.62 87 LYS A C 1
ATOM 682 O O . LYS A 1 87 ? 5.759 -13.665 -36.587 1.00 84.62 87 LYS A O 1
ATOM 687 N N . ILE A 1 88 ? 6.378 -13.266 -34.456 1.00 82.69 88 ILE A N 1
ATOM 688 C CA . ILE A 1 88 ? 7.796 -13.017 -34.706 1.00 82.69 88 ILE A CA 1
ATOM 689 C C . ILE A 1 88 ? 8.658 -14.015 -33.932 1.00 82.69 88 ILE A C 1
ATOM 691 O O . ILE A 1 88 ? 8.276 -14.527 -32.877 1.00 82.69 88 ILE A O 1
ATOM 695 N N . GLU A 1 89 ? 9.820 -14.337 -34.495 1.00 81.31 89 GLU A N 1
ATOM 696 C CA . GLU A 1 89 ? 10.840 -15.130 -33.814 1.00 81.31 89 GLU A CA 1
ATOM 697 C C . GLU A 1 89 ? 11.783 -14.185 -33.080 1.00 81.31 89 GLU A C 1
ATOM 699 O O . GLU A 1 89 ? 12.530 -13.444 -33.715 1.00 81.31 89 GLU A O 1
ATOM 704 N N . ILE A 1 90 ? 11.761 -14.228 -31.748 1.00 83.00 90 ILE A N 1
ATOM 705 C CA . ILE A 1 90 ? 12.680 -13.450 -30.920 1.00 83.00 90 ILE A CA 1
ATOM 706 C C . ILE A 1 90 ? 13.649 -14.355 -30.166 1.00 83.00 90 ILE A C 1
ATOM 708 O O . ILE A 1 90 ? 13.356 -15.500 -29.801 1.00 83.00 90 ILE A O 1
ATOM 712 N N . ASN A 1 91 ? 14.838 -13.814 -29.957 1.00 77.06 91 ASN A N 1
ATOM 713 C CA . ASN A 1 91 ? 15.916 -14.418 -29.199 1.00 77.06 91 ASN A CA 1
ATOM 714 C C . ASN A 1 91 ? 15.755 -14.018 -27.732 1.00 77.06 91 ASN A C 1
ATOM 716 O O . ASN A 1 91 ? 16.213 -12.952 -27.349 1.00 77.06 91 ASN A O 1
ATOM 720 N N . VAL A 1 92 ? 15.113 -14.863 -26.924 1.00 73.50 92 VAL A N 1
ATOM 721 C CA . VAL A 1 92 ? 14.949 -14.594 -25.486 1.00 73.50 92 VAL A CA 1
ATOM 722 C C . VAL A 1 92 ? 16.058 -15.301 -24.722 1.00 73.50 92 VAL A C 1
ATOM 724 O O . VAL A 1 92 ? 16.378 -16.468 -25.010 1.00 73.50 92 VAL A O 1
ATOM 727 N N . LYS A 1 93 ? 16.635 -14.626 -23.726 1.00 66.25 93 LYS A N 1
ATOM 728 C CA . LYS A 1 93 ? 17.526 -15.282 -22.764 1.00 66.25 93 LYS A CA 1
ATOM 729 C C . LYS A 1 93 ? 16.717 -16.332 -22.005 1.00 66.25 93 LYS A C 1
ATOM 731 O O . LYS A 1 93 ? 15.731 -16.021 -21.342 1.00 66.25 93 LYS A O 1
ATOM 736 N N . ALA A 1 94 ? 17.077 -17.609 -22.141 1.00 55.56 94 ALA A N 1
ATOM 737 C CA . ALA A 1 94 ? 16.380 -18.649 -21.401 1.00 55.56 94 ALA A CA 1
ATOM 738 C C . ALA A 1 94 ? 16.620 -18.429 -19.902 1.00 55.56 94 ALA A C 1
ATOM 740 O O . ALA A 1 94 ? 17.761 -18.508 -19.444 1.00 55.56 94 ALA A O 1
ATOM 741 N N . SER A 1 95 ? 15.550 -18.191 -19.140 1.00 50.47 95 SER A N 1
ATOM 742 C CA . SER A 1 95 ? 15.600 -18.399 -17.699 1.00 50.47 95 SER A CA 1
ATOM 743 C C . SER A 1 95 ? 16.052 -19.842 -17.457 1.00 50.47 95 SER A C 1
ATOM 745 O O . SER A 1 95 ? 15.611 -20.748 -18.183 1.00 50.47 95 SER A O 1
ATOM 747 N N . PRO A 1 96 ? 16.976 -20.089 -16.513 1.00 43.16 96 PRO A N 1
ATOM 748 C CA . PRO A 1 96 ? 17.370 -21.446 -16.198 1.00 43.16 96 PRO A CA 1
ATOM 749 C C . PRO A 1 96 ? 16.110 -22.178 -15.748 1.00 43.16 96 PRO A C 1
ATOM 751 O O . PRO A 1 96 ? 15.539 -21.885 -14.701 1.00 43.16 96 PRO A O 1
ATOM 754 N N . THR A 1 97 ? 15.641 -23.111 -16.572 1.00 40.19 97 THR A N 1
ATOM 755 C CA . THR A 1 97 ? 14.632 -24.071 -16.153 1.00 40.19 97 THR A CA 1
ATOM 756 C C . THR A 1 97 ? 15.238 -24.817 -14.978 1.00 40.19 97 THR A C 1
ATOM 758 O O . THR A 1 97 ? 16.181 -25.591 -15.167 1.00 40.19 97 THR A O 1
ATOM 761 N N . VAL A 1 98 ? 14.730 -24.553 -13.776 1.00 43.72 98 VAL A N 1
ATOM 762 C CA . VAL A 1 98 ? 14.923 -25.438 -12.632 1.00 43.72 98 VAL A CA 1
ATOM 763 C C . VAL A 1 98 ? 14.381 -26.785 -13.093 1.00 43.72 98 VAL A C 1
ATOM 765 O O . VAL A 1 98 ? 13.183 -26.944 -13.325 1.00 43.72 98 VAL A O 1
ATOM 768 N N . GLY A 1 99 ? 15.295 -27.703 -13.396 1.00 41.78 99 GLY A N 1
ATOM 769 C CA . GLY A 1 99 ? 14.960 -29.016 -13.913 1.00 41.78 99 GLY A CA 1
ATOM 770 C C . GLY A 1 99 ? 14.129 -29.753 -12.877 1.00 41.78 99 GLY A C 1
ATOM 771 O O . GLY A 1 99 ? 14.645 -30.167 -11.844 1.00 41.78 99 GLY A O 1
ATOM 772 N N . VAL A 1 100 ? 12.841 -29.928 -13.164 1.00 45.53 100 VAL A N 1
ATOM 773 C CA . VAL A 1 100 ? 12.007 -30.934 -12.509 1.00 45.53 100 VAL A CA 1
ATOM 774 C C . VAL A 1 100 ? 12.566 -32.289 -12.936 1.00 45.53 100 VAL A C 1
ATOM 776 O O . VAL A 1 100 ? 12.327 -32.755 -14.047 1.00 45.53 100 VAL A O 1
ATOM 779 N N . GLY A 1 101 ? 13.403 -32.861 -12.074 1.00 46.88 101 GLY A N 1
ATOM 780 C CA . GLY A 1 101 ? 14.104 -34.112 -12.335 1.00 46.88 101 GLY A CA 1
ATOM 781 C C . GLY A 1 101 ? 15.125 -34.465 -11.259 1.00 46.88 101 GLY A C 1
ATOM 782 O O . GLY A 1 101 ? 16.259 -34.782 -11.593 1.00 46.88 101 GLY A O 1
ATOM 783 N N . MET A 1 102 ? 14.755 -34.397 -9.975 1.00 46.53 102 MET A N 1
ATOM 784 C CA . MET A 1 102 ? 15.563 -34.988 -8.901 1.00 46.53 102 MET A CA 1
ATOM 785 C C . MET A 1 102 ? 14.669 -35.511 -7.771 1.00 46.53 102 MET A C 1
ATOM 787 O O . MET A 1 102 ? 14.676 -35.025 -6.647 1.00 46.53 102 MET A O 1
ATOM 791 N N . ILE A 1 103 ? 13.863 -36.521 -8.102 1.00 44.41 103 ILE A N 1
ATOM 792 C CA . ILE A 1 103 ? 13.374 -37.495 -7.122 1.00 44.41 103 ILE A CA 1
ATOM 793 C C . ILE A 1 103 ? 14.305 -38.701 -7.258 1.00 44.41 103 ILE A C 1
ATOM 795 O O . ILE A 1 103 ? 14.222 -39.435 -8.240 1.00 44.41 103 ILE A O 1
ATOM 799 N N . GLY A 1 104 ? 15.233 -38.867 -6.313 1.00 38.78 104 GLY A N 1
ATOM 800 C CA . GLY A 1 104 ? 16.143 -40.013 -6.304 1.00 38.78 104 GLY A CA 1
ATOM 801 C C . GLY A 1 104 ? 17.304 -39.882 -5.321 1.00 38.78 104 GLY A C 1
ATOM 802 O O . GLY A 1 104 ? 18.403 -39.530 -5.718 1.00 38.78 104 GLY A O 1
ATOM 803 N N . ASN A 1 105 ? 17.031 -40.186 -4.052 1.00 38.53 105 ASN A N 1
ATOM 804 C CA . ASN A 1 105 ? 17.946 -40.705 -3.029 1.00 38.53 105 ASN A CA 1
ATOM 805 C C . ASN A 1 105 ? 19.390 -40.146 -2.948 1.00 38.53 105 ASN A C 1
ATOM 807 O O . ASN A 1 105 ? 20.324 -40.678 -3.535 1.00 38.53 105 ASN A O 1
ATOM 811 N N . GLY A 1 106 ? 19.610 -39.229 -2.005 1.00 50.59 106 GLY A N 1
ATOM 812 C CA . GLY A 1 106 ? 20.228 -39.637 -0.738 1.00 50.59 106 GLY A CA 1
ATOM 813 C C . GLY A 1 106 ? 21.748 -39.759 -0.601 1.00 50.59 106 GLY A C 1
ATOM 814 O O . GLY A 1 106 ? 22.135 -40.148 0.490 1.00 50.59 106 GLY A O 1
ATOM 815 N N . MET A 1 107 ? 22.599 -39.426 -1.580 1.00 50.03 107 MET A N 1
ATOM 816 C CA . MET A 1 107 ? 24.043 -39.179 -1.355 1.00 50.03 107 MET A CA 1
ATOM 817 C C . MET A 1 107 ? 24.675 -38.396 -2.517 1.00 50.03 107 MET A C 1
ATOM 819 O O . MET A 1 107 ? 24.965 -39.001 -3.541 1.00 50.03 107 MET A O 1
ATOM 823 N N . MET A 1 108 ? 24.921 -37.086 -2.363 1.00 51.69 108 MET A N 1
ATOM 824 C CA . MET A 1 108 ? 25.988 -36.353 -3.076 1.00 51.69 108 MET A CA 1
ATOM 825 C C . MET A 1 108 ? 26.052 -34.902 -2.559 1.00 51.69 108 MET A C 1
ATOM 827 O O . MET A 1 108 ? 25.320 -34.044 -3.041 1.00 51.69 108 MET A O 1
ATOM 831 N N . ASP A 1 109 ? 26.905 -34.628 -1.572 1.00 54.19 109 ASP A N 1
ATOM 832 C CA . ASP A 1 109 ? 27.034 -33.296 -0.955 1.00 54.19 109 ASP A CA 1
ATOM 833 C C . ASP A 1 109 ? 28.517 -32.968 -0.697 1.00 54.19 109 ASP A C 1
ATOM 835 O O . ASP A 1 109 ? 28.942 -32.788 0.435 1.00 54.19 109 ASP A O 1
ATOM 839 N N . ASP A 1 110 ? 29.327 -33.016 -1.767 1.00 50.44 110 ASP A N 1
ATOM 840 C CA . ASP A 1 110 ? 30.701 -32.461 -1.758 1.00 50.44 110 ASP A CA 1
ATOM 841 C C . ASP A 1 110 ? 31.332 -32.334 -3.166 1.00 50.44 110 ASP A C 1
ATOM 843 O O . ASP A 1 110 ? 32.210 -31.509 -3.401 1.00 50.44 110 ASP A O 1
ATOM 847 N N . ALA A 1 111 ? 30.851 -33.086 -4.167 1.00 50.72 111 ALA A N 1
ATOM 848 C CA . ALA A 1 111 ? 31.304 -32.959 -5.567 1.00 50.72 111 ALA A CA 1
ATOM 849 C C . ALA A 1 111 ? 30.479 -31.956 -6.409 1.00 50.72 111 ALA A C 1
ATOM 851 O O . ALA A 1 111 ? 30.825 -31.659 -7.552 1.00 50.72 111 ALA A O 1
ATOM 852 N N . SER A 1 112 ? 29.383 -31.432 -5.856 1.00 53.16 112 SER A N 1
ATOM 853 C CA . SER A 1 112 ? 28.475 -30.462 -6.485 1.00 53.16 112 SER A CA 1
ATOM 854 C C . SER A 1 112 ? 28.949 -29.009 -6.339 1.00 53.16 112 SER A C 1
ATOM 856 O O . SER A 1 112 ? 28.562 -28.171 -7.152 1.00 53.16 112 SER A O 1
ATOM 858 N N . MET A 1 113 ? 29.835 -28.708 -5.378 1.00 51.53 113 MET A N 1
ATOM 859 C CA . MET A 1 113 ? 30.399 -27.361 -5.192 1.00 51.53 113 MET A CA 1
ATOM 860 C C . MET A 1 113 ? 31.503 -27.010 -6.201 1.00 51.53 113 MET A C 1
ATOM 862 O O . MET A 1 113 ? 31.595 -25.861 -6.621 1.00 51.53 113 MET A O 1
ATOM 866 N N . ALA A 1 114 ? 32.282 -27.986 -6.680 1.00 47.56 114 ALA A N 1
ATOM 867 C CA . ALA A 1 114 ? 33.321 -27.753 -7.693 1.00 47.56 114 ALA A CA 1
ATOM 868 C C . ALA A 1 114 ? 32.759 -27.495 -9.110 1.00 47.56 114 ALA A C 1
ATOM 870 O O . ALA A 1 114 ? 33.479 -27.044 -9.997 1.00 47.56 114 ALA A O 1
ATOM 871 N N . GLY A 1 115 ? 31.471 -27.783 -9.337 1.00 48.75 115 GLY A N 1
ATOM 872 C CA . GLY A 1 115 ? 30.790 -27.578 -10.620 1.00 48.75 115 GLY A CA 1
ATOM 873 C C . GLY A 1 115 ? 30.032 -26.252 -10.739 1.00 48.75 115 GLY A C 1
ATOM 874 O O . GLY A 1 115 ? 29.461 -25.983 -11.798 1.00 48.75 115 GLY A O 1
ATOM 875 N N . HIS A 1 116 ? 29.986 -25.440 -9.677 1.00 51.00 116 HIS A N 1
ATOM 876 C CA . HIS A 1 116 ? 29.270 -24.160 -9.689 1.00 51.00 116 HIS A CA 1
ATOM 877 C C . HIS A 1 116 ? 30.139 -22.983 -10.154 1.00 51.00 116 HIS A C 1
ATOM 879 O O . HIS A 1 116 ? 29.603 -22.017 -10.685 1.00 51.00 116 HIS A O 1
ATOM 885 N N . ASP A 1 117 ? 31.465 -23.129 -10.085 1.00 45.22 117 ASP A N 1
ATOM 886 C CA . ASP A 1 117 ? 32.449 -22.096 -10.452 1.00 45.22 117 ASP A CA 1
ATOM 887 C C . ASP A 1 117 ? 32.812 -22.078 -11.955 1.00 45.22 117 ASP A C 1
ATOM 889 O O . ASP A 1 117 ? 33.597 -21.257 -12.413 1.00 45.22 117 ASP A O 1
ATOM 893 N N . PHE A 1 118 ? 32.229 -22.986 -12.752 1.00 44.12 118 PHE A N 1
ATOM 894 C CA . PHE A 1 118 ? 32.462 -23.122 -14.204 1.00 44.12 118 PHE A CA 1
ATOM 895 C C . PHE A 1 118 ? 31.201 -22.897 -15.058 1.00 44.12 118 PHE A C 1
ATOM 897 O O . PHE A 1 118 ? 31.169 -23.244 -16.240 1.00 44.12 118 PHE A O 1
ATOM 904 N N . ARG A 1 119 ? 30.131 -22.342 -14.473 1.00 47.97 119 ARG A N 1
ATOM 905 C CA . ARG A 1 119 ? 28.881 -22.008 -15.187 1.00 47.97 119 ARG A CA 1
ATOM 906 C C . ARG A 1 119 ? 28.677 -20.515 -15.406 1.00 47.97 119 ARG A C 1
ATOM 908 O O . ARG A 1 119 ? 27.554 -20.103 -15.700 1.00 47.97 119 ARG A O 1
ATOM 915 N N . ASP A 1 120 ? 29.753 -19.747 -15.315 1.00 50.00 120 ASP A N 1
ATOM 916 C CA . ASP A 1 120 ? 29.766 -18.375 -15.788 1.00 50.00 120 ASP A CA 1
ATOM 917 C C . ASP A 1 120 ? 30.109 -18.362 -17.283 1.00 50.00 120 ASP A C 1
ATOM 919 O O . ASP A 1 120 ? 31.060 -19.002 -17.726 1.00 50.00 120 ASP A O 1
ATOM 923 N N . ASP A 1 121 ? 29.285 -17.650 -18.044 1.00 49.06 121 ASP A N 1
ATOM 924 C CA . ASP A 1 121 ? 29.427 -17.369 -19.476 1.00 49.06 121 ASP A CA 1
ATOM 925 C C . ASP A 1 121 ? 28.883 -18.400 -20.495 1.00 49.06 121 ASP A C 1
ATOM 927 O O . ASP A 1 121 ? 29.595 -19.012 -21.287 1.00 49.06 121 ASP A O 1
ATOM 931 N N . ALA A 1 122 ? 27.554 -18.571 -20.497 1.00 48.72 122 ALA A N 1
ATOM 932 C CA . ALA A 1 122 ? 26.730 -18.594 -21.719 1.00 48.72 122 ALA A CA 1
ATOM 933 C C . ALA A 1 122 ? 25.252 -18.792 -21.345 1.00 48.72 122 ALA A C 1
ATOM 935 O O . ALA A 1 122 ? 24.730 -19.914 -21.324 1.00 48.72 122 ALA A O 1
ATOM 936 N N . GLN A 1 123 ? 24.536 -17.695 -21.083 1.00 54.19 123 GLN A N 1
ATOM 937 C CA . GLN A 1 123 ? 23.071 -17.723 -21.099 1.00 54.19 123 GLN A CA 1
ATOM 938 C C . GLN A 1 123 ? 22.626 -18.174 -22.496 1.00 54.19 123 GLN A C 1
ATOM 940 O O . GLN A 1 123 ? 22.721 -17.424 -23.466 1.00 54.19 123 GLN A O 1
ATOM 945 N N . LYS A 1 124 ? 22.182 -19.430 -22.623 1.00 60.12 124 LYS A N 1
ATOM 946 C CA . LYS A 1 124 ? 21.727 -19.981 -23.903 1.00 60.12 124 LYS A CA 1
ATOM 947 C C . LYS A 1 124 ? 20.505 -19.194 -24.373 1.00 60.12 124 LYS A C 1
ATOM 949 O O . LYS A 1 124 ? 19.413 -19.326 -23.824 1.00 60.12 124 LYS A O 1
ATOM 954 N N . VAL A 1 125 ? 20.698 -18.383 -25.405 1.00 66.69 125 VAL A N 1
ATOM 955 C CA . VAL A 1 125 ? 19.625 -17.678 -26.104 1.00 66.69 125 VAL A CA 1
ATOM 956 C C . VAL A 1 125 ? 18.797 -18.714 -26.861 1.00 66.69 125 VAL A C 1
ATOM 958 O O . VAL A 1 125 ? 19.333 -19.472 -27.673 1.00 66.69 125 VAL A O 1
ATOM 961 N N . LYS A 1 126 ? 17.493 -18.790 -26.581 1.00 76.62 126 LYS A N 1
ATOM 962 C CA . LYS A 1 126 ? 16.585 -19.719 -27.265 1.00 76.62 126 LYS A CA 1
ATOM 963 C C . LYS A 1 126 ? 15.623 -18.925 -28.139 1.00 76.62 126 LYS A C 1
ATOM 965 O O . LYS A 1 126 ? 14.916 -18.049 -27.647 1.00 76.62 126 LYS A O 1
ATOM 970 N N . LYS A 1 127 ? 15.554 -19.283 -29.424 1.00 80.69 127 LYS A N 1
ATOM 971 C CA . LYS A 1 127 ? 14.548 -18.750 -30.350 1.00 80.69 127 LYS A CA 1
ATOM 972 C C . LYS A 1 127 ? 13.157 -19.175 -29.890 1.00 80.69 127 LYS A C 1
ATOM 974 O O . LYS A 1 127 ? 12.888 -20.373 -29.755 1.00 80.69 127 LYS A O 1
ATOM 979 N N . ARG A 1 128 ? 12.281 -18.207 -29.638 1.00 80.31 128 ARG A N 1
ATOM 980 C CA . ARG A 1 128 ? 10.869 -18.428 -29.308 1.00 80.31 128 ARG A CA 1
ATOM 981 C C . ARG A 1 128 ? 9.996 -17.673 -30.304 1.00 80.31 128 ARG A C 1
ATOM 983 O O . ARG A 1 128 ? 10.302 -16.544 -30.670 1.00 80.31 128 ARG A O 1
ATOM 990 N N . LYS A 1 129 ? 8.910 -18.317 -30.735 1.00 83.38 129 LYS A N 1
ATOM 991 C CA . LYS A 1 129 ? 7.852 -17.693 -31.537 1.00 83.38 129 LYS A CA 1
ATOM 992 C C . LYS A 1 129 ? 6.831 -17.090 -30.588 1.00 83.38 129 LYS A C 1
ATOM 994 O O . LYS A 1 129 ? 6.205 -17.844 -29.848 1.00 83.38 129 LYS A O 1
ATOM 999 N N . LEU A 1 130 ? 6.676 -15.775 -30.620 1.00 87.12 130 LEU A N 1
ATOM 1000 C CA . LEU A 1 130 ? 5.706 -15.030 -29.814 1.00 87.12 130 LEU A CA 1
ATOM 1001 C C . LEU A 1 130 ? 4.930 -14.066 -30.718 1.00 87.12 130 LEU A C 1
ATOM 1003 O O . LEU A 1 130 ? 5.354 -13.796 -31.843 1.00 87.12 130 LEU A O 1
ATOM 1007 N N . THR A 1 131 ? 3.781 -13.582 -30.257 1.00 89.62 131 THR A N 1
ATOM 1008 C CA . THR A 1 131 ? 3.091 -12.446 -30.889 1.00 89.62 131 THR A CA 1
ATOM 1009 C C . THR A 1 131 ? 3.900 -11.169 -30.679 1.00 89.62 131 THR A C 1
ATOM 1011 O O . THR A 1 131 ? 4.704 -11.089 -29.748 1.00 89.62 131 THR A O 1
ATOM 1014 N N . ILE A 1 132 ? 3.714 -10.162 -31.534 1.00 86.19 132 ILE A N 1
ATOM 1015 C CA . ILE A 1 132 ? 4.386 -8.863 -31.382 1.00 86.19 132 ILE A CA 1
ATOM 1016 C C . ILE A 1 132 ? 4.012 -8.206 -30.048 1.00 86.19 132 ILE A C 1
ATOM 1018 O O . ILE A 1 132 ? 4.881 -7.626 -29.399 1.00 86.19 132 ILE A O 1
ATOM 1022 N N . SER A 1 133 ? 2.767 -8.363 -29.593 1.00 86.69 133 SER A N 1
ATOM 1023 C CA . SER A 1 133 ? 2.304 -7.862 -28.293 1.00 86.69 133 SER A CA 1
ATOM 1024 C C . SER A 1 133 ? 3.080 -8.445 -27.104 1.00 86.69 133 SER A C 1
ATOM 1026 O O . SER A 1 133 ? 3.563 -7.697 -26.250 1.00 86.69 133 SER A O 1
ATOM 1028 N N . ASP A 1 134 ? 3.261 -9.766 -27.065 1.00 86.88 134 ASP A N 1
ATOM 1029 C CA . ASP A 1 134 ? 4.004 -10.440 -25.996 1.00 86.88 134 ASP A CA 1
ATOM 1030 C C . ASP A 1 134 ? 5.512 -10.215 -26.134 1.00 86.88 134 ASP A C 1
ATOM 1032 O O . ASP A 1 134 ? 6.211 -9.984 -25.145 1.00 86.88 134 ASP A O 1
ATOM 1036 N N . ALA A 1 135 ? 6.021 -10.215 -27.368 1.00 86.50 135 ALA A N 1
ATOM 1037 C CA . ALA A 1 135 ? 7.417 -9.918 -27.655 1.00 86.50 135 ALA A CA 1
ATOM 1038 C C . ALA A 1 135 ? 7.802 -8.498 -27.219 1.00 86.50 135 ALA A C 1
ATOM 1040 O O . ALA A 1 135 ? 8.886 -8.318 -26.669 1.00 86.50 135 ALA A O 1
ATOM 1041 N N . ARG A 1 136 ? 6.916 -7.505 -27.391 1.00 86.25 136 ARG A N 1
ATOM 1042 C CA . ARG A 1 136 ? 7.139 -6.121 -26.945 1.00 86.25 136 ARG A CA 1
ATOM 1043 C C . ARG A 1 136 ? 7.364 -6.047 -25.433 1.00 86.25 136 ARG A C 1
ATOM 1045 O O . ARG A 1 136 ? 8.276 -5.351 -25.005 1.00 86.25 136 ARG A O 1
ATOM 1052 N N . LYS A 1 137 ? 6.581 -6.779 -24.630 1.00 88.25 137 LYS A N 1
ATOM 1053 C CA . LYS A 1 137 ? 6.738 -6.810 -23.162 1.00 88.25 137 LYS A CA 1
ATOM 1054 C C . LYS A 1 137 ? 8.076 -7.425 -22.748 1.00 88.25 137 LYS A C 1
ATOM 1056 O O . LYS A 1 137 ? 8.806 -6.825 -21.969 1.00 88.25 137 LYS A O 1
ATOM 1061 N N . VAL A 1 138 ? 8.420 -8.578 -23.324 1.00 88.06 138 VAL A N 1
ATOM 1062 C CA . VAL A 1 138 ? 9.669 -9.293 -23.006 1.00 88.06 138 VAL A CA 1
ATOM 1063 C C . VAL A 1 138 ? 10.901 -8.485 -23.418 1.00 88.06 138 VAL A C 1
ATOM 1065 O O . VAL A 1 138 ? 11.849 -8.363 -22.648 1.00 88.06 138 VAL A O 1
ATOM 1068 N N . LEU A 1 139 ? 10.892 -7.904 -24.621 1.00 87.38 139 LEU A N 1
ATOM 1069 C CA . LEU A 1 139 ? 12.008 -7.094 -25.111 1.00 87.38 139 LEU A CA 1
ATOM 1070 C C . LEU A 1 139 ? 12.176 -5.804 -24.301 1.00 87.38 139 LEU A C 1
ATOM 1072 O O . LEU A 1 139 ? 13.304 -5.387 -24.069 1.00 87.38 139 LEU A O 1
ATOM 1076 N N . LEU A 1 140 ? 11.081 -5.198 -23.832 1.00 88.75 140 LEU A N 1
ATOM 1077 C CA . LEU A 1 140 ? 11.132 -4.008 -22.982 1.00 88.75 140 LEU A CA 1
ATOM 1078 C C . LEU A 1 140 ? 11.842 -4.302 -21.658 1.00 88.75 140 LEU A C 1
ATOM 1080 O O . LEU A 1 140 ? 12.723 -3.541 -21.268 1.00 88.75 140 LEU A O 1
ATOM 1084 N N . GLU A 1 141 ? 11.531 -5.420 -21.003 1.00 86.44 141 GLU A N 1
ATOM 1085 C CA . GLU A 1 141 ? 12.216 -5.828 -19.770 1.00 86.44 141 GLU A CA 1
ATOM 1086 C C . GLU A 1 141 ? 13.709 -6.128 -19.999 1.00 86.44 141 GLU A C 1
ATOM 1088 O O . GLU A 1 141 ? 14.560 -5.742 -19.187 1.00 86.44 141 GLU A O 1
ATOM 1093 N N . GLU A 1 142 ? 14.051 -6.779 -21.119 1.00 86.31 142 GLU A N 1
ATOM 1094 C CA . GLU A 1 142 ? 15.443 -7.070 -21.476 1.00 86.31 142 GLU A CA 1
ATOM 1095 C C . GLU A 1 142 ? 16.242 -5.795 -21.794 1.00 86.31 142 GLU A C 1
ATOM 1097 O O . GLU A 1 142 ? 17.373 -5.661 -21.324 1.00 86.31 142 GLU A O 1
ATOM 1102 N N . GLU A 1 143 ? 15.681 -4.857 -22.563 1.00 86.00 143 GLU A N 1
ATOM 1103 C CA . GLU A 1 143 ? 16.347 -3.593 -22.908 1.00 86.00 143 GLU A CA 1
ATOM 1104 C C . GLU A 1 143 ? 16.476 -2.664 -21.700 1.00 86.00 143 GLU A C 1
ATOM 1106 O O . GLU A 1 143 ? 17.540 -2.082 -21.492 1.00 86.00 143 GLU A O 1
ATOM 1111 N N . MET A 1 144 ? 15.458 -2.590 -20.836 1.00 84.88 144 MET A N 1
ATOM 1112 C CA . MET A 1 144 ? 15.566 -1.856 -19.571 1.00 84.88 144 MET A CA 1
ATOM 1113 C C . MET A 1 144 ? 16.714 -2.396 -18.718 1.00 84.88 144 MET A C 1
ATOM 1115 O O . MET A 1 144 ? 17.539 -1.625 -18.239 1.00 84.88 144 MET A O 1
ATOM 1119 N N . SER A 1 145 ? 16.827 -3.721 -18.602 1.00 84.81 145 SER A N 1
ATOM 1120 C CA . SER A 1 145 ? 17.897 -4.360 -17.829 1.00 84.81 145 SER A CA 1
ATOM 1121 C C . SER A 1 145 ? 19.296 -4.123 -18.410 1.00 84.81 145 SER A C 1
ATOM 1123 O O . SER A 1 145 ? 20.267 -4.134 -17.659 1.00 84.81 145 SER A O 1
ATOM 1125 N N . LYS A 1 146 ? 19.425 -3.926 -19.730 1.00 87.81 146 LYS A N 1
ATOM 1126 C CA . LYS A 1 146 ? 20.709 -3.614 -20.388 1.00 87.81 146 LYS A CA 1
ATOM 1127 C C . LYS A 1 146 ? 21.110 -2.151 -20.236 1.00 87.81 146 LYS A C 1
ATOM 1129 O O . LYS A 1 146 ? 22.297 -1.856 -20.159 1.00 87.81 146 LYS A O 1
ATOM 1134 N N . LEU A 1 147 ? 20.133 -1.248 -20.249 1.00 85.81 147 LEU A N 1
ATOM 1135 C CA . LEU A 1 147 ? 20.355 0.196 -20.175 1.00 85.81 147 LEU A CA 1
ATOM 1136 C C . LEU A 1 147 ? 20.682 0.683 -18.756 1.00 85.81 147 LEU A C 1
ATOM 1138 O O . LEU A 1 147 ? 21.109 1.824 -18.592 1.00 85.81 147 LEU A O 1
ATOM 1142 N N . ILE A 1 148 ? 20.479 -0.156 -17.739 1.00 86.44 148 ILE A N 1
ATOM 1143 C CA . ILE A 1 148 ? 20.746 0.181 -16.341 1.00 86.44 148 ILE A CA 1
ATOM 1144 C C . ILE A 1 148 ? 22.172 -0.212 -15.967 1.00 86.44 148 ILE A C 1
ATOM 1146 O O . ILE A 1 148 ? 22.535 -1.388 -15.977 1.00 86.44 148 ILE A O 1
ATOM 1150 N N . ASP A 1 149 ? 22.954 0.781 -15.553 1.00 90.50 149 ASP A N 1
ATOM 1151 C CA . ASP A 1 149 ? 24.246 0.561 -14.915 1.00 90.50 149 ASP A CA 1
ATOM 1152 C C . ASP A 1 149 ? 24.040 0.160 -13.445 1.00 90.50 149 ASP A C 1
ATOM 1154 O O . ASP A 1 149 ? 23.615 0.954 -12.597 1.00 90.50 149 ASP A O 1
ATOM 1158 N N . PHE A 1 150 ? 24.325 -1.107 -13.139 1.00 88.06 150 PHE A N 1
ATOM 1159 C CA . PHE A 1 150 ? 24.185 -1.642 -11.789 1.00 88.06 150 PHE A CA 1
ATOM 1160 C C . PHE A 1 150 ? 25.181 -1.050 -10.792 1.00 88.06 150 PHE A C 1
ATOM 1162 O O . PHE A 1 150 ? 24.873 -1.035 -9.600 1.00 88.06 150 PHE A O 1
ATOM 1169 N N . ASP A 1 151 ? 26.349 -0.588 -11.227 1.00 92.06 151 ASP A N 1
ATOM 1170 C CA . ASP A 1 151 ? 27.335 0.003 -10.324 1.00 92.06 151 ASP A CA 1
ATOM 1171 C C . ASP A 1 151 ? 26.935 1.431 -9.956 1.00 92.06 151 ASP A C 1
ATOM 1173 O O . ASP A 1 151 ? 26.955 1.786 -8.775 1.00 92.06 151 ASP A O 1
ATOM 1177 N N . GLU A 1 152 ? 26.413 2.192 -10.919 1.00 91.75 152 GLU A N 1
ATOM 1178 C CA . GLU A 1 152 ? 25.820 3.505 -10.651 1.00 91.75 152 GLU A CA 1
ATOM 1179 C C . GLU A 1 152 ? 24.598 3.396 -9.716 1.00 91.75 152 GLU A C 1
ATOM 1181 O O . GLU A 1 152 ? 24.451 4.187 -8.785 1.00 91.75 152 GLU A O 1
ATOM 1186 N N . VAL A 1 153 ? 23.719 2.399 -9.919 1.00 92.88 153 VAL A N 1
ATOM 1187 C CA . VAL A 1 153 ? 22.576 2.136 -9.014 1.00 92.88 153 VAL A CA 1
ATOM 1188 C C . VAL A 1 153 ? 23.041 1.868 -7.583 1.00 92.88 153 VAL A C 1
ATOM 1190 O O . VAL A 1 153 ? 22.434 2.380 -6.644 1.00 92.88 153 VAL A O 1
ATOM 1193 N N . LYS A 1 154 ? 24.097 1.069 -7.392 1.00 93.06 154 LYS A N 1
ATOM 1194 C CA . LYS A 1 154 ? 24.618 0.766 -6.049 1.00 93.06 154 LYS A CA 1
ATOM 1195 C C . LYS A 1 154 ? 25.167 2.017 -5.373 1.00 93.06 154 LYS A C 1
ATOM 1197 O O . LYS A 1 154 ? 24.861 2.245 -4.207 1.00 93.06 154 LYS A O 1
ATOM 1202 N N . GLU A 1 155 ? 25.965 2.814 -6.083 1.00 94.50 155 GLU A N 1
ATOM 1203 C CA . GLU A 1 155 ? 26.562 4.028 -5.518 1.00 94.50 155 GLU A CA 1
ATOM 1204 C C . GLU A 1 155 ? 25.481 5.032 -5.091 1.00 94.50 155 GLU A C 1
ATOM 1206 O O . GLU A 1 155 ? 25.529 5.583 -3.989 1.00 94.50 155 GLU A O 1
ATOM 1211 N N . GLU A 1 156 ? 24.468 5.229 -5.933 1.00 94.50 156 GLU A N 1
ATOM 1212 C CA . GLU A 1 156 ? 23.336 6.103 -5.635 1.00 94.50 156 GLU A CA 1
ATOM 1213 C C . GLU A 1 156 ? 22.481 5.570 -4.476 1.00 94.50 156 GLU A C 1
ATOM 1215 O O . GLU A 1 156 ? 22.109 6.333 -3.585 1.00 94.50 156 GLU A O 1
ATOM 1220 N N . ALA A 1 157 ? 22.234 4.259 -4.421 1.00 95.06 157 ALA A N 1
ATOM 1221 C CA . ALA A 1 157 ? 21.492 3.636 -3.328 1.00 95.06 157 ALA A CA 1
ATOM 1222 C C . ALA A 1 157 ? 22.207 3.762 -1.975 1.00 95.06 157 ALA A C 1
ATOM 1224 O O . ALA A 1 157 ? 21.549 3.999 -0.960 1.00 95.06 157 ALA A O 1
ATOM 1225 N N . ILE A 1 158 ? 23.540 3.646 -1.951 1.00 95.25 158 ILE A N 1
ATOM 1226 C CA . ILE A 1 158 ? 24.343 3.875 -0.741 1.00 95.25 158 ILE A CA 1
ATOM 1227 C C . ILE A 1 158 ? 24.200 5.332 -0.299 1.00 95.25 158 ILE A C 1
ATOM 1229 O O . ILE A 1 158 ? 23.828 5.581 0.846 1.00 95.25 158 ILE A O 1
ATOM 1233 N N . LYS A 1 159 ? 24.389 6.292 -1.214 1.00 96.06 159 LYS A N 1
ATOM 1234 C CA . LYS A 1 159 ? 24.217 7.724 -0.912 1.00 96.06 159 LYS A CA 1
ATOM 1235 C C . LYS A 1 159 ? 22.814 8.040 -0.394 1.00 96.06 159 LYS A C 1
ATOM 1237 O O . LYS A 1 159 ? 22.669 8.847 0.523 1.00 96.06 159 LYS A O 1
ATOM 1242 N N . LEU A 1 160 ? 21.786 7.411 -0.960 1.00 95.50 160 LEU A N 1
ATOM 1243 C CA . LEU A 1 160 ? 20.403 7.585 -0.529 1.00 95.50 160 LEU A CA 1
ATOM 1244 C C . LEU A 1 160 ? 20.183 7.032 0.885 1.00 95.50 160 LEU A C 1
ATOM 1246 O O . LEU A 1 160 ? 19.598 7.713 1.725 1.00 95.50 160 LEU A O 1
ATOM 1250 N N . ALA A 1 161 ? 20.682 5.825 1.165 1.00 96.19 161 ALA A N 1
ATOM 1251 C CA . ALA A 1 161 ? 20.580 5.210 2.486 1.00 96.19 161 ALA A CA 1
ATOM 1252 C C . ALA A 1 161 ? 21.336 6.011 3.561 1.00 96.19 161 ALA A C 1
ATOM 1254 O O . ALA A 1 161 ? 20.845 6.142 4.678 1.00 96.19 161 ALA A O 1
ATOM 1255 N N . GLU A 1 162 ? 22.502 6.567 3.231 1.00 95.75 162 GLU A N 1
ATOM 1256 C CA . GLU A 1 162 ? 23.317 7.358 4.159 1.00 95.75 162 GLU A CA 1
ATOM 1257 C C . GLU A 1 162 ? 22.680 8.707 4.516 1.00 95.75 162 GLU A C 1
ATOM 1259 O O . GLU A 1 162 ? 22.679 9.092 5.684 1.00 95.75 162 GLU A O 1
ATOM 1264 N N . ASN A 1 163 ? 22.136 9.427 3.528 1.00 96.25 163 ASN A N 1
ATOM 1265 C CA . ASN A 1 163 ? 21.649 10.797 3.728 1.00 96.25 163 ASN A CA 1
ATOM 1266 C C . ASN A 1 163 ? 20.162 10.873 4.094 1.00 96.25 163 ASN A C 1
ATOM 1268 O O . ASN A 1 163 ? 19.747 11.774 4.823 1.00 96.25 163 ASN A O 1
ATOM 1272 N N . ASN A 1 164 ? 19.354 9.944 3.582 1.00 96.00 164 ASN A N 1
ATOM 1273 C CA . ASN A 1 164 ? 17.894 9.984 3.676 1.00 96.00 164 ASN A CA 1
ATOM 1274 C C . ASN A 1 164 ? 17.302 8.716 4.299 1.00 96.00 164 ASN A C 1
ATOM 1276 O O . ASN A 1 164 ? 16.081 8.600 4.402 1.00 96.00 164 ASN A O 1
ATOM 1280 N N . GLY A 1 165 ? 18.142 7.766 4.708 1.00 94.69 165 GLY A N 1
ATOM 1281 C CA . GLY A 1 165 ? 17.698 6.529 5.323 1.00 94.69 165 GLY A CA 1
ATOM 1282 C C . GLY A 1 165 ? 16.947 6.770 6.627 1.00 94.69 165 GLY A C 1
ATOM 1283 O O . GLY A 1 165 ? 17.447 7.424 7.542 1.00 94.69 165 GLY A O 1
ATOM 1284 N N . ILE A 1 166 ? 15.751 6.194 6.731 1.00 95.88 166 ILE A N 1
ATOM 1285 C CA . ILE A 1 166 ? 14.947 6.213 7.953 1.00 95.88 166 ILE A CA 1
ATOM 1286 C C . ILE A 1 166 ? 14.832 4.778 8.455 1.00 95.88 166 ILE A C 1
ATOM 1288 O O . ILE A 1 166 ? 14.350 3.898 7.746 1.00 95.88 166 ILE A O 1
ATOM 1292 N N . ILE A 1 167 ? 15.263 4.547 9.695 1.00 94.44 167 ILE A N 1
ATOM 1293 C CA . ILE A 1 167 ? 15.073 3.275 10.394 1.00 94.44 167 ILE A CA 1
ATOM 1294 C C . ILE A 1 167 ? 14.053 3.509 11.501 1.00 94.44 167 ILE A C 1
ATOM 1296 O O . ILE A 1 167 ? 14.292 4.296 12.416 1.00 94.44 167 ILE A O 1
ATOM 1300 N N . PHE A 1 168 ? 12.925 2.809 11.417 1.00 94.94 168 PHE A N 1
ATOM 1301 C CA . PHE A 1 168 ? 11.933 2.775 12.482 1.00 94.94 168 PHE A CA 1
ATOM 1302 C C . PHE A 1 168 ? 12.202 1.569 13.385 1.00 94.94 168 PHE A C 1
ATOM 1304 O O . PHE A 1 168 ? 12.241 0.434 12.913 1.00 94.94 168 PHE A O 1
ATOM 1311 N N . ILE A 1 169 ? 12.418 1.826 14.675 1.00 91.06 169 ILE A N 1
ATOM 1312 C CA . ILE A 1 169 ? 12.598 0.790 15.695 1.00 91.06 169 ILE A CA 1
ATOM 1313 C C . ILE A 1 169 ? 11.332 0.789 16.543 1.00 91.06 169 ILE A C 1
ATOM 1315 O O . ILE A 1 169 ? 11.134 1.695 17.353 1.00 91.06 169 ILE A O 1
ATOM 1319 N N . ASP A 1 170 ? 10.477 -0.203 16.321 1.00 90.94 170 ASP A N 1
ATOM 1320 C CA . ASP A 1 170 ? 9.259 -0.384 17.108 1.00 90.94 170 ASP A CA 1
ATOM 1321 C C . ASP A 1 170 ? 9.572 -1.034 18.465 1.00 90.94 170 ASP A C 1
ATOM 1323 O O . ASP A 1 170 ? 10.567 -1.749 18.600 1.00 90.94 170 ASP A O 1
ATOM 1327 N N . GLU A 1 171 ? 8.727 -0.776 19.465 1.00 87.69 171 GLU A N 1
ATOM 1328 C CA . GLU A 1 171 ? 8.790 -1.391 20.804 1.00 87.69 171 GLU A CA 1
ATOM 1329 C C . GLU A 1 171 ? 10.187 -1.347 21.472 1.00 87.69 171 GLU A C 1
ATOM 1331 O O . GLU A 1 171 ? 10.626 -2.289 22.141 1.00 87.69 171 GLU A O 1
ATOM 1336 N N . ILE A 1 172 ? 10.921 -0.237 21.300 1.00 84.94 172 ILE A N 1
ATOM 1337 C CA . ILE A 1 172 ? 12.267 -0.042 21.875 1.00 84.94 172 ILE A CA 1
ATOM 1338 C C . ILE A 1 172 ? 12.286 -0.144 23.414 1.00 84.94 172 ILE A C 1
ATOM 1340 O O . ILE A 1 172 ? 13.307 -0.473 24.020 1.00 84.94 172 ILE A O 1
ATOM 1344 N N . ASP A 1 173 ? 11.148 0.093 24.057 1.00 82.75 173 ASP A N 1
ATOM 1345 C CA . ASP A 1 173 ? 10.921 -0.038 25.496 1.00 82.75 173 ASP A CA 1
ATOM 1346 C C . ASP A 1 173 ? 10.878 -1.495 25.991 1.00 82.75 173 ASP A C 1
ATOM 1348 O O . ASP A 1 173 ? 10.897 -1.727 27.197 1.00 82.75 173 ASP A O 1
ATOM 1352 N N . LYS A 1 174 ? 10.842 -2.494 25.097 1.00 83.31 174 LYS A N 1
ATOM 1353 C CA . LYS A 1 174 ? 10.997 -3.911 25.479 1.00 83.31 174 LYS A CA 1
ATOM 1354 C C . LYS A 1 174 ? 12.457 -4.319 25.656 1.00 83.31 174 LYS A C 1
ATOM 1356 O O . LYS A 1 174 ? 12.743 -5.243 26.416 1.00 83.31 174 LYS A O 1
ATOM 1361 N N . ILE A 1 175 ? 13.372 -3.658 24.945 1.00 76.94 175 ILE A N 1
ATOM 1362 C CA . ILE A 1 175 ? 14.817 -3.938 24.996 1.00 76.94 175 ILE A CA 1
ATOM 1363 C C . ILE A 1 175 ? 15.566 -2.993 25.940 1.00 76.94 175 ILE A C 1
ATOM 1365 O O . ILE A 1 175 ? 16.612 -3.354 26.476 1.00 76.94 175 ILE A O 1
ATOM 1369 N N . ALA A 1 176 ? 15.027 -1.797 26.164 1.00 65.75 176 ALA A N 1
ATOM 1370 C CA . ALA A 1 176 ? 15.464 -0.872 27.195 1.00 65.75 176 ALA A CA 1
ATOM 1371 C C . ALA A 1 176 ? 14.559 -1.016 28.423 1.00 65.75 176 ALA A C 1
ATOM 1373 O O . ALA A 1 176 ? 13.389 -1.337 28.292 1.00 65.75 176 ALA A O 1
ATOM 1374 N N . SER A 1 177 ? 15.080 -0.806 29.633 1.00 58.16 177 SER A N 1
ATOM 1375 C CA . SER A 1 177 ? 14.249 -0.796 30.847 1.00 58.16 177 SER A CA 1
ATOM 1376 C C . SER A 1 177 ? 13.034 0.133 30.666 1.00 58.16 177 SER A C 1
ATOM 1378 O O . SER A 1 177 ? 13.157 1.170 30.020 1.00 58.16 177 SER A O 1
ATOM 1380 N N . LYS A 1 178 ? 11.875 -0.240 31.239 1.00 59.69 178 LYS A N 1
ATOM 1381 C CA . LYS A 1 178 ? 10.509 0.304 31.014 1.00 59.69 178 LYS A CA 1
ATOM 1382 C C . LYS A 1 178 ? 10.336 1.829 31.111 1.00 59.69 178 LYS A C 1
ATOM 1384 O O . LYS A 1 178 ? 9.232 2.329 30.908 1.00 59.69 178 LYS A O 1
ATOM 1389 N N . SER A 1 179 ? 11.372 2.581 31.464 1.00 59.84 179 SER A N 1
ATOM 1390 C CA . SER A 1 179 ? 11.341 4.033 31.493 1.00 59.84 179 SER A CA 1
ATOM 1391 C C . SER A 1 179 ? 12.375 4.626 30.532 1.00 59.84 179 SER A C 1
ATOM 1393 O O . SER A 1 179 ? 13.531 4.215 30.485 1.00 59.84 179 SER A O 1
ATOM 1395 N N . SER A 1 180 ? 11.987 5.670 29.795 1.00 58.09 180 SER A N 1
ATOM 1396 C CA . SER A 1 180 ? 12.877 6.416 28.885 1.00 58.09 180 SER A CA 1
ATOM 1397 C C . SER A 1 180 ? 14.099 7.048 29.577 1.00 58.09 180 SER A C 1
ATOM 1399 O O . SER A 1 180 ? 15.013 7.524 28.902 1.00 58.09 180 SER A O 1
ATOM 1401 N N . LYS A 1 181 ? 14.130 7.051 30.918 1.00 59.34 181 LYS A N 1
ATOM 1402 C CA . LYS A 1 181 ? 15.255 7.495 31.755 1.00 59.34 181 LYS A CA 1
ATOM 1403 C C . LYS A 1 181 ? 16.296 6.403 32.012 1.00 59.34 181 LYS A C 1
ATOM 1405 O O . LYS A 1 181 ? 17.393 6.735 32.452 1.00 59.34 181 LYS A O 1
ATOM 1410 N N . ASP A 1 182 ? 15.977 5.151 31.693 1.00 67.06 182 ASP A N 1
ATOM 1411 C CA . ASP A 1 182 ? 16.840 3.990 31.925 1.00 67.06 182 ASP A CA 1
ATOM 1412 C C . ASP A 1 182 ? 17.512 3.476 30.641 1.00 67.06 182 ASP A C 1
ATOM 1414 O O . ASP A 1 182 ? 18.181 2.441 30.650 1.00 67.06 182 ASP A O 1
ATOM 1418 N N . LEU A 1 183 ? 17.354 4.186 29.519 1.00 72.69 183 LEU A N 1
ATOM 1419 C CA . LEU A 1 183 ? 18.199 3.977 28.343 1.00 72.69 183 LEU A CA 1
ATOM 1420 C C . LEU A 1 183 ? 19.663 4.236 28.720 1.00 72.69 183 LEU A C 1
ATOM 1422 O O . LEU A 1 183 ? 19.943 5.169 29.474 1.00 72.69 183 LEU A O 1
ATOM 1426 N N . ILE A 1 184 ? 20.600 3.458 28.172 1.00 81.19 184 ILE A N 1
ATOM 1427 C CA . ILE A 1 184 ? 22.035 3.700 28.383 1.00 81.19 184 ILE A CA 1
ATOM 1428 C C . ILE A 1 184 ? 22.403 5.151 27.994 1.00 81.19 184 ILE A C 1
ATOM 1430 O O . ILE A 1 184 ? 21.843 5.670 27.016 1.00 81.19 184 ILE A O 1
ATOM 1434 N N . PRO A 1 185 ? 23.302 5.833 28.733 1.00 81.31 185 PRO A N 1
ATOM 1435 C CA . PRO A 1 185 ? 23.606 7.254 28.525 1.00 81.31 185 PRO A CA 1
ATOM 1436 C C . PRO A 1 185 ? 23.969 7.620 27.076 1.00 81.31 185 PRO A C 1
ATOM 1438 O O . PRO A 1 185 ? 23.608 8.693 26.591 1.00 81.31 185 PRO A O 1
ATOM 1441 N N . GLU A 1 186 ? 24.623 6.707 26.356 1.00 83.44 186 GLU A N 1
ATOM 1442 C CA . GLU A 1 186 ? 25.015 6.856 24.955 1.00 83.44 186 GLU A CA 1
ATOM 1443 C C . GLU A 1 186 ? 23.810 6.966 24.015 1.00 83.44 186 GLU A C 1
ATOM 1445 O O . GLU A 1 186 ? 23.864 7.714 23.039 1.00 83.44 186 GLU A O 1
ATOM 1450 N N . LEU A 1 187 ? 22.716 6.249 24.302 1.00 81.50 187 LEU A N 1
ATOM 1451 C CA . LEU A 1 187 ? 21.486 6.304 23.508 1.00 81.50 187 LEU A CA 1
ATOM 1452 C C . LEU A 1 187 ? 20.640 7.523 23.861 1.00 81.50 187 LEU A C 1
ATOM 1454 O O . LEU A 1 187 ? 20.046 8.125 22.970 1.00 81.50 187 LEU A O 1
ATOM 1458 N N . GLN A 1 188 ? 20.624 7.943 25.127 1.00 78.75 188 GLN A N 1
ATOM 1459 C CA . GLN A 1 188 ? 19.856 9.120 25.543 1.00 78.75 188 GLN A CA 1
ATOM 1460 C C . GLN A 1 188 ? 20.275 10.385 24.785 1.00 78.75 188 GLN A C 1
ATOM 1462 O O . GLN A 1 188 ? 19.418 11.164 24.372 1.00 78.75 188 GLN A O 1
ATOM 1467 N N . GLY A 1 189 ? 21.579 10.563 24.543 1.00 83.62 189 GLY A N 1
ATOM 1468 C CA . GLY A 1 189 ? 22.099 11.684 23.753 1.00 83.62 189 GLY A CA 1
ATOM 1469 C C . GLY A 1 189 ? 21.764 11.616 22.256 1.00 83.62 189 GLY A C 1
ATOM 1470 O O . GLY A 1 189 ? 21.824 12.636 21.573 1.00 83.62 189 GLY A O 1
ATOM 1471 N N . ARG A 1 190 ? 21.401 10.436 21.735 1.00 89.56 190 ARG A N 1
ATOM 1472 C CA . ARG A 1 190 ? 21.051 10.216 20.319 1.00 89.56 190 ARG A CA 1
ATOM 1473 C C . ARG A 1 190 ? 19.561 10.409 20.025 1.00 89.56 190 ARG A C 1
ATOM 1475 O O . ARG A 1 190 ? 19.208 10.539 18.858 1.00 89.56 190 ARG A O 1
ATOM 1482 N N . PHE A 1 191 ? 18.717 10.505 21.055 1.00 88.19 191 PHE A N 1
ATOM 1483 C CA . PHE A 1 191 ? 17.282 10.794 20.941 1.00 88.19 191 PHE A CA 1
ATOM 1484 C C . PHE A 1 191 ? 16.928 12.158 21.572 1.00 88.19 191 PHE A C 1
ATOM 1486 O O . PHE A 1 191 ? 16.287 12.212 22.628 1.00 88.19 191 PHE A O 1
ATOM 1493 N N . PRO A 1 192 ? 17.352 13.283 20.957 1.00 87.94 192 PRO A N 1
ATOM 1494 C CA . PRO A 1 192 ? 17.103 14.620 21.501 1.00 87.94 192 PRO A CA 1
ATOM 1495 C C . PRO A 1 192 ? 15.634 15.050 21.386 1.00 87.94 192 PRO A C 1
ATOM 1497 O O . PRO A 1 192 ? 15.154 15.831 22.205 1.00 87.94 192 PRO A O 1
ATOM 1500 N N . ILE A 1 193 ? 14.917 14.551 20.378 1.00 90.69 193 ILE A N 1
ATOM 1501 C CA . ILE A 1 193 ? 13.511 14.879 20.138 1.00 90.69 193 ILE A CA 1
ATOM 1502 C C . ILE A 1 193 ? 12.648 13.846 20.852 1.00 90.69 193 ILE A C 1
ATOM 1504 O O . ILE A 1 193 ? 12.803 12.645 20.644 1.00 90.69 193 ILE A O 1
ATOM 1508 N N . ARG A 1 194 ? 11.728 14.327 21.688 1.00 87.25 194 ARG A N 1
ATOM 1509 C CA . ARG A 1 194 ? 10.772 13.499 22.422 1.00 87.25 194 ARG A CA 1
ATOM 1510 C C . ARG A 1 194 ? 9.372 13.998 22.131 1.00 87.25 194 ARG A C 1
ATOM 1512 O O . ARG A 1 194 ? 9.116 15.197 22.208 1.00 87.25 194 ARG A O 1
ATOM 1519 N N . VAL A 1 195 ? 8.487 13.071 21.803 1.00 91.88 195 VAL A N 1
ATOM 1520 C CA . VAL A 1 195 ? 7.074 13.337 21.562 1.00 91.88 195 VAL A CA 1
ATOM 1521 C C . VAL A 1 195 ? 6.266 12.252 22.255 1.00 91.88 195 VAL A C 1
ATOM 1523 O O . VAL A 1 195 ? 6.649 11.084 22.236 1.00 91.88 195 VAL A O 1
ATOM 1526 N N . GLU A 1 196 ? 5.169 12.647 22.886 1.00 89.88 196 GLU A N 1
ATOM 1527 C CA . GLU A 1 196 ? 4.203 11.727 23.476 1.00 89.88 196 GLU A CA 1
ATOM 1528 C C . GLU A 1 196 ? 2.952 11.729 22.599 1.00 89.88 196 GLU A C 1
ATOM 1530 O O . GLU A 1 196 ? 2.407 12.787 22.278 1.00 89.88 196 GLU A O 1
ATOM 1535 N N . LEU A 1 197 ? 2.526 10.541 22.171 1.00 93.44 197 LEU A N 1
ATOM 1536 C CA . LEU A 1 197 ? 1.313 10.364 21.378 1.00 93.44 197 LEU A CA 1
ATOM 1537 C C . LEU A 1 197 ? 0.116 10.173 22.310 1.00 93.44 197 LEU A C 1
ATOM 1539 O O . LEU A 1 197 ? 0.206 9.486 23.327 1.00 93.44 197 LEU A O 1
ATOM 1543 N N . GLN A 1 198 ? -1.016 10.770 21.949 1.00 92.75 198 GLN A N 1
ATOM 1544 C CA . GLN A 1 198 ? -2.266 10.607 22.685 1.00 92.75 198 GLN A CA 1
ATOM 1545 C C . GLN A 1 198 ? -2.995 9.339 22.233 1.00 92.75 198 GLN A C 1
ATOM 1547 O O . GLN A 1 198 ? -2.864 8.898 21.090 1.00 92.75 198 GLN A O 1
ATOM 1552 N N . SER A 1 199 ? -3.770 8.747 23.143 1.00 92.88 199 SER A N 1
ATOM 1553 C CA . SER A 1 199 ? -4.661 7.639 22.793 1.00 92.88 199 SER A CA 1
ATOM 1554 C C . SER A 1 199 ? -5.787 8.130 21.887 1.00 92.88 199 SER A C 1
ATOM 1556 O O . SER A 1 199 ? -6.319 9.218 22.096 1.00 92.88 199 SER A O 1
ATOM 1558 N N . LEU A 1 200 ? -6.151 7.310 20.903 1.00 95.25 200 LEU A N 1
ATOM 1559 C CA . LEU A 1 200 ? -7.204 7.629 19.944 1.00 95.25 200 LEU A CA 1
ATOM 1560 C C . LEU A 1 200 ? -8.585 7.590 20.604 1.00 95.25 200 LEU A C 1
ATOM 1562 O O . LEU A 1 200 ? -8.888 6.690 21.392 1.00 95.25 200 LEU A O 1
ATOM 1566 N N . THR A 1 201 ? -9.424 8.552 20.240 1.00 95.31 201 THR A N 1
ATOM 1567 C CA . THR A 1 201 ? -10.828 8.640 20.647 1.00 95.31 201 THR A CA 1
ATOM 1568 C C . THR A 1 201 ? -11.755 7.969 19.626 1.00 95.31 201 THR A C 1
ATOM 1570 O O . THR A 1 201 ? -11.346 7.617 18.518 1.00 95.31 201 THR A O 1
ATOM 1573 N N . GLN A 1 202 ? -13.035 7.808 19.977 1.00 94.69 202 GLN A N 1
ATOM 1574 C CA . GLN A 1 202 ? -14.059 7.343 19.034 1.00 94.69 202 GLN A CA 1
ATOM 1575 C C . GLN A 1 202 ? -14.185 8.276 17.814 1.00 94.69 202 GLN A C 1
ATOM 1577 O O . GLN A 1 202 ? -14.363 7.803 16.692 1.00 94.69 202 GLN A O 1
ATOM 1582 N N . GLU A 1 203 ? -14.074 9.590 18.018 1.00 95.50 203 GLU A N 1
ATOM 1583 C CA . GLU A 1 203 ? -14.101 10.571 16.927 1.00 95.50 203 GLU A CA 1
ATOM 1584 C C . GLU A 1 203 ? -12.888 10.403 16.003 1.00 95.50 203 GLU A C 1
ATOM 1586 O O . GLU A 1 203 ? -13.019 10.463 14.783 1.00 95.50 203 GLU A O 1
ATOM 1591 N N . ASP A 1 204 ? -11.709 10.097 16.548 1.00 96.50 204 ASP A N 1
ATOM 1592 C CA . ASP A 1 204 ? -10.537 9.818 15.714 1.00 96.50 204 ASP A CA 1
ATOM 1593 C C . ASP A 1 204 ? -10.747 8.574 14.844 1.00 96.50 204 ASP A C 1
ATOM 1595 O O . ASP A 1 204 ? -10.316 8.545 13.693 1.00 96.50 204 ASP A O 1
ATOM 1599 N N . PHE A 1 205 ? -11.449 7.554 15.346 1.00 96.69 205 PHE A N 1
ATOM 1600 C CA . PHE A 1 205 ? -11.770 6.358 14.564 1.00 96.69 205 PHE A CA 1
ATOM 1601 C C . PHE A 1 205 ? -12.694 6.666 13.382 1.00 96.69 205 PHE A C 1
ATOM 1603 O O . PHE A 1 205 ? -12.438 6.185 12.276 1.00 96.69 205 PHE A O 1
ATOM 1610 N N . SER A 1 206 ? -13.726 7.495 13.571 1.00 95.94 206 SER A N 1
ATOM 1611 C CA . SER A 1 206 ? -14.598 7.896 12.459 1.00 95.94 206 SER A CA 1
ATOM 1612 C C . SER A 1 206 ? -13.829 8.718 11.420 1.00 95.94 206 SER A C 1
ATOM 1614 O O . SER A 1 206 ? -13.979 8.490 10.217 1.00 95.94 206 SER A O 1
ATOM 1616 N N . ARG A 1 207 ? -12.916 9.593 11.861 1.00 96.31 207 ARG A N 1
ATOM 1617 C CA . ARG A 1 207 ? -12.017 10.345 10.971 1.00 96.31 207 ARG A CA 1
ATOM 1618 C C . ARG A 1 207 ? -11.063 9.433 10.204 1.00 96.31 207 ARG A C 1
ATOM 1620 O O . ARG A 1 207 ? -10.935 9.591 8.992 1.00 96.31 207 ARG A O 1
ATOM 1627 N N . ILE A 1 208 ? -10.458 8.436 10.855 1.00 96.69 208 ILE A N 1
ATOM 1628 C CA . ILE A 1 208 ? -9.587 7.429 10.214 1.00 96.69 208 ILE A CA 1
ATOM 1629 C C . ILE A 1 208 ? -10.334 6.656 9.115 1.00 96.69 208 ILE A C 1
ATOM 1631 O O . ILE A 1 208 ? -9.742 6.307 8.093 1.00 96.69 208 ILE A O 1
ATOM 1635 N N . LEU A 1 209 ? -11.635 6.419 9.286 1.00 95.88 209 LEU A N 1
ATOM 1636 C CA . LEU A 1 209 ? -12.467 5.757 8.283 1.00 95.88 209 LEU A CA 1
ATOM 1637 C C . LEU A 1 209 ? -12.891 6.669 7.120 1.00 95.88 209 LEU A C 1
ATOM 1639 O O . LEU A 1 209 ? -13.308 6.138 6.096 1.00 95.88 209 LEU A O 1
ATOM 1643 N N . ARG A 1 210 ? -12.791 8.003 7.222 1.00 93.69 210 ARG A N 1
ATOM 1644 C CA . ARG A 1 210 ? -13.265 8.949 6.183 1.00 93.69 210 ARG A CA 1
ATOM 1645 C C . ARG A 1 210 ? -12.138 9.720 5.491 1.00 93.69 210 ARG A C 1
ATOM 1647 O O . ARG A 1 210 ? -12.083 9.806 4.260 1.00 93.69 210 ARG A O 1
ATOM 1654 N N . GLU A 1 211 ? -11.242 10.307 6.276 1.00 95.25 211 GLU A N 1
ATOM 1655 C CA . GLU A 1 211 ? -10.304 11.341 5.825 1.00 95.25 211 GLU A CA 1
ATOM 1656 C C . GLU A 1 211 ? -9.076 10.794 5.077 1.00 95.25 211 GLU A C 1
ATOM 1658 O O . GLU A 1 211 ? -8.765 11.329 4.006 1.00 95.25 211 GLU A O 1
ATOM 1663 N N . PRO A 1 212 ? -8.375 9.738 5.550 1.00 96.81 212 PRO A N 1
ATOM 1664 C CA . PRO A 1 212 ? -7.167 9.249 4.892 1.00 96.81 212 PRO A CA 1
ATOM 1665 C C . PRO A 1 212 ? -7.388 8.908 3.414 1.00 96.81 212 PRO A C 1
ATOM 1667 O O . PRO A 1 212 ? -8.453 8.425 3.012 1.00 96.81 212 PRO A O 1
ATOM 1670 N N . LYS A 1 213 ? -6.358 9.140 2.587 1.00 93.31 213 LYS A N 1
ATOM 1671 C CA . LYS A 1 213 ? -6.407 8.842 1.142 1.00 93.31 213 LYS A CA 1
ATOM 1672 C C . LYS A 1 213 ? -6.791 7.384 0.885 1.00 93.31 213 LYS A C 1
ATOM 1674 O O . LYS A 1 213 ? -7.691 7.130 0.096 1.00 93.31 213 LYS A O 1
ATOM 1679 N N . ASN A 1 214 ? -6.190 6.474 1.648 1.00 92.75 214 ASN A N 1
ATOM 1680 C CA . ASN A 1 214 ? -6.440 5.037 1.585 1.00 92.75 214 ASN A CA 1
ATOM 1681 C C . ASN A 1 214 ? -7.186 4.572 2.845 1.00 92.75 214 ASN A C 1
ATOM 1683 O O . ASN A 1 214 ? -6.759 3.624 3.497 1.00 92.75 214 ASN A O 1
ATOM 1687 N N . ALA A 1 215 ? -8.247 5.279 3.249 1.00 95.94 215 ALA A N 1
ATOM 1688 C CA . ALA A 1 215 ? -9.093 4.845 4.363 1.00 95.94 215 ALA A CA 1
ATOM 1689 C C . ALA A 1 215 ? -9.717 3.465 4.082 1.00 95.94 215 ALA A C 1
ATOM 1691 O O . ALA A 1 215 ? -9.955 3.124 2.924 1.00 95.94 215 ALA A O 1
ATOM 1692 N N . LEU A 1 216 ? -10.013 2.683 5.127 1.00 94.75 216 LEU A N 1
ATOM 1693 C CA . LEU A 1 216 ? -10.538 1.316 4.968 1.00 94.75 216 LEU A CA 1
ATOM 1694 C C . LEU A 1 216 ? -11.831 1.269 4.160 1.00 94.75 216 LEU A C 1
ATOM 1696 O O . LEU A 1 216 ? -11.978 0.408 3.304 1.00 94.75 216 LEU A O 1
ATOM 1700 N N . THR A 1 217 ? -12.731 2.222 4.384 1.00 95.12 217 THR A N 1
ATOM 1701 C CA . THR A 1 217 ? -13.961 2.372 3.595 1.00 95.12 217 THR A CA 1
ATOM 1702 C C . THR A 1 217 ? -13.642 2.467 2.103 1.00 95.12 217 THR A C 1
ATOM 1704 O O . THR A 1 217 ? -14.146 1.661 1.334 1.00 95.12 217 THR A O 1
ATOM 1707 N N . LYS A 1 218 ? -12.719 3.353 1.706 1.00 95.31 218 LYS A N 1
ATOM 1708 C CA . LYS A 1 218 ? -12.277 3.542 0.313 1.00 95.31 218 LYS A CA 1
ATOM 1709 C C . LYS A 1 218 ? -11.580 2.309 -0.259 1.00 95.31 218 LYS A C 1
ATOM 1711 O O . LYS A 1 218 ? -11.784 1.989 -1.423 1.00 95.31 218 LYS A O 1
ATOM 1716 N N . GLN A 1 219 ? -10.772 1.615 0.547 1.00 95.38 219 GLN A N 1
ATOM 1717 C CA . GLN A 1 219 ? -10.123 0.369 0.127 1.00 95.38 219 GLN A CA 1
ATOM 1718 C C . GLN A 1 219 ? -11.162 -0.708 -0.202 1.00 95.38 219 GLN A C 1
ATOM 1720 O O . GLN A 1 219 ? -11.085 -1.315 -1.265 1.00 95.38 219 GLN A O 1
ATOM 1725 N N . TYR A 1 220 ? -12.156 -0.908 0.670 1.00 95.12 220 TYR A N 1
ATO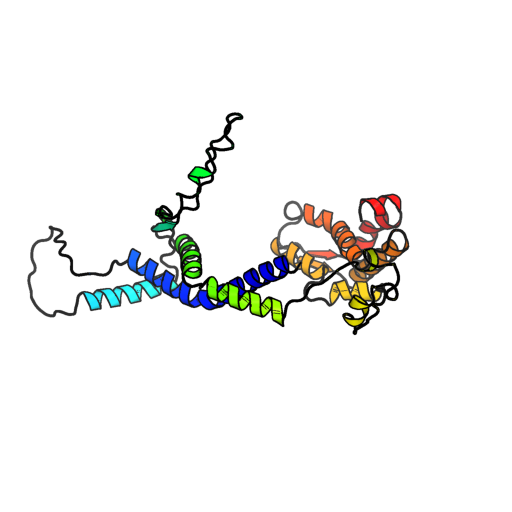M 1726 C CA . TYR A 1 220 ? -13.238 -1.854 0.400 1.00 95.12 220 TYR A CA 1
ATOM 1727 C C . TYR A 1 220 ? -14.113 -1.393 -0.767 1.00 95.12 220 TYR A C 1
ATOM 1729 O O . TYR A 1 220 ? -14.450 -2.207 -1.611 1.00 95.12 220 TYR A O 1
ATOM 1737 N N . GLN A 1 221 ? -14.422 -0.101 -0.888 1.00 94.62 221 GLN A N 1
ATOM 1738 C CA . GLN A 1 221 ? -15.147 0.425 -2.050 1.00 94.62 221 GLN A CA 1
ATOM 1739 C C . GLN A 1 221 ? -14.450 0.079 -3.368 1.00 94.62 221 GLN A C 1
ATOM 1741 O O . GLN A 1 221 ? -15.087 -0.478 -4.255 1.00 94.62 221 GLN A O 1
ATOM 1746 N N . ALA A 1 222 ? -13.140 0.324 -3.457 1.00 94.75 222 ALA A N 1
ATOM 1747 C CA . ALA A 1 222 ? -12.348 -0.021 -4.634 1.00 94.75 222 ALA A CA 1
ATOM 1748 C C . ALA A 1 222 ? -12.256 -1.541 -4.865 1.00 94.75 222 ALA A C 1
ATOM 1750 O O . ALA A 1 222 ? -12.239 -1.989 -6.009 1.00 94.75 222 ALA A O 1
ATOM 1751 N N . LEU A 1 223 ? -12.209 -2.340 -3.792 1.00 93.44 223 LEU A N 1
ATOM 1752 C CA . LEU A 1 223 ? -12.178 -3.801 -3.886 1.00 93.44 223 LEU A CA 1
ATOM 1753 C C . LEU A 1 223 ? -13.473 -4.360 -4.490 1.00 93.44 223 LEU A C 1
ATOM 1755 O O . LEU A 1 223 ? -13.406 -5.210 -5.369 1.00 93.44 223 LEU A O 1
ATOM 1759 N N . PHE A 1 224 ? -14.636 -3.873 -4.050 1.00 92.81 224 PHE A N 1
ATOM 1760 C CA . PHE A 1 224 ? -15.926 -4.273 -4.623 1.00 92.81 224 PHE A CA 1
ATOM 1761 C C . PHE A 1 224 ? -16.111 -3.728 -6.048 1.00 92.81 224 PHE A C 1
ATOM 1763 O O . PHE A 1 224 ? -16.669 -4.418 -6.900 1.00 92.81 224 PHE A O 1
ATOM 1770 N N . GLU A 1 225 ? -15.593 -2.530 -6.339 1.00 92.94 225 GLU A N 1
ATOM 1771 C CA . GLU A 1 225 ? -15.662 -1.928 -7.675 1.00 92.94 225 GLU A CA 1
ATOM 1772 C C . GLU A 1 225 ? -14.894 -2.743 -8.728 1.00 92.94 225 GLU A C 1
ATOM 1774 O O . GLU A 1 225 ? -15.305 -2.775 -9.887 1.00 92.94 225 GLU A O 1
ATOM 1779 N N . ALA A 1 226 ? -13.835 -3.462 -8.335 1.00 92.44 226 ALA A N 1
ATOM 1780 C CA . ALA A 1 226 ? -13.122 -4.384 -9.224 1.00 92.44 226 ALA A CA 1
ATOM 1781 C C . ALA A 1 226 ? -14.010 -5.530 -9.756 1.00 92.44 226 ALA A C 1
ATOM 1783 O O . ALA A 1 226 ? -13.756 -6.027 -10.849 1.00 92.44 226 ALA A O 1
ATOM 1784 N N . GLU A 1 227 ? -15.063 -5.894 -9.019 1.00 89.94 227 GLU A N 1
ATOM 1785 C CA . GLU A 1 227 ? -16.085 -6.883 -9.403 1.00 89.94 227 GLU A CA 1
ATOM 1786 C C . GLU A 1 227 ? -17.379 -6.208 -9.907 1.00 89.94 227 GLU A C 1
ATOM 1788 O O . GLU A 1 227 ? -18.452 -6.811 -9.937 1.00 89.94 227 GLU A O 1
ATOM 1793 N N . GLU A 1 228 ? -17.301 -4.925 -10.279 1.00 91.94 228 GLU A N 1
ATOM 1794 C CA . GLU A 1 228 ? -18.427 -4.096 -10.732 1.00 91.94 228 GLU A CA 1
ATOM 1795 C C . GLU A 1 228 ? -19.554 -3.942 -9.687 1.00 91.94 228 GLU A C 1
ATOM 1797 O O . GLU A 1 228 ? -20.705 -3.667 -10.033 1.00 91.94 228 GLU A O 1
ATOM 1802 N N . VAL A 1 229 ? -19.250 -4.095 -8.394 1.00 93.62 229 VAL A N 1
ATOM 1803 C CA . VAL A 1 229 ? -20.202 -3.904 -7.289 1.00 93.62 229 VAL A CA 1
ATOM 1804 C C . VAL A 1 229 ? -19.912 -2.586 -6.574 1.00 93.62 229 VAL A C 1
ATOM 1806 O O . VAL A 1 229 ? -18.792 -2.305 -6.161 1.00 93.62 229 VAL A O 1
ATOM 1809 N N . TYR A 1 230 ? -20.937 -1.758 -6.376 1.00 93.50 230 TYR A N 1
ATOM 1810 C CA . TYR A 1 230 ? -20.782 -0.463 -5.715 1.00 93.50 230 TYR A CA 1
ATOM 1811 C C . TYR A 1 230 ? -21.102 -0.571 -4.227 1.00 93.50 230 TYR A C 1
ATOM 1813 O O . TYR A 1 230 ? -22.253 -0.795 -3.852 1.00 93.50 230 TYR A O 1
ATOM 1821 N N . LEU A 1 231 ? -20.099 -0.359 -3.379 1.00 94.75 231 LEU A N 1
ATOM 1822 C CA . LEU A 1 231 ? -20.253 -0.294 -1.928 1.00 94.75 231 LEU A CA 1
ATOM 1823 C C . LEU A 1 231 ? -20.333 1.166 -1.464 1.00 94.75 231 LEU A C 1
ATOM 1825 O O . LEU A 1 231 ? -19.521 2.001 -1.855 1.00 94.75 231 LEU A O 1
ATOM 1829 N N . ASP A 1 232 ? -21.284 1.486 -0.595 1.00 95.31 232 ASP A N 1
ATOM 1830 C CA . ASP A 1 232 ? -21.396 2.809 0.018 1.00 95.31 232 ASP A CA 1
ATOM 1831 C C . ASP A 1 232 ? -21.674 2.709 1.517 1.00 95.31 232 ASP A C 1
ATOM 1833 O O . ASP A 1 232 ? -22.379 1.805 1.972 1.00 95.31 232 ASP A O 1
ATOM 1837 N N . PHE A 1 233 ? -21.133 3.652 2.284 1.00 96.12 233 PHE A N 1
ATOM 1838 C CA . PHE A 1 233 ? -21.294 3.718 3.733 1.00 96.12 233 PHE A CA 1
ATOM 1839 C C . PHE A 1 233 ? -22.054 4.981 4.102 1.00 96.12 233 PHE A C 1
ATOM 1841 O O . PHE A 1 233 ? -21.652 6.089 3.760 1.00 96.12 233 PHE A O 1
ATOM 1848 N N . THR A 1 234 ? -23.144 4.813 4.842 1.00 96.56 234 THR A N 1
ATOM 1849 C CA . THR A 1 234 ? -23.831 5.952 5.461 1.00 96.56 234 THR A CA 1
ATOM 1850 C C . THR A 1 234 ? -22.964 6.576 6.555 1.00 96.56 234 THR A C 1
ATOM 1852 O O . THR A 1 234 ? -22.153 5.888 7.185 1.00 96.56 234 THR A O 1
ATOM 1855 N N . ASP A 1 235 ? -23.130 7.877 6.801 1.00 95.12 235 ASP A N 1
ATOM 1856 C CA . ASP A 1 235 ? -22.369 8.567 7.845 1.00 95.12 235 ASP A CA 1
ATOM 1857 C C . ASP A 1 235 ? -22.630 7.931 9.217 1.00 95.12 235 ASP A C 1
ATOM 1859 O O . ASP A 1 235 ? -21.686 7.680 9.974 1.00 95.12 235 ASP A O 1
ATOM 1863 N N . GLU A 1 236 ? -23.883 7.559 9.481 1.00 96.06 236 GLU A N 1
ATOM 1864 C CA . GLU A 1 236 ? -24.306 6.880 10.702 1.00 96.06 236 GLU A CA 1
ATOM 1865 C C . GLU A 1 236 ? -23.672 5.489 10.842 1.00 96.06 236 GLU A C 1
ATOM 1867 O O . GLU A 1 236 ? -23.309 5.088 11.948 1.00 96.06 236 GLU A O 1
ATOM 1872 N N . ALA A 1 237 ? -23.486 4.752 9.739 1.00 96.00 237 ALA A N 1
ATOM 1873 C CA . ALA A 1 237 ? -22.789 3.466 9.768 1.00 96.00 237 ALA A CA 1
ATOM 1874 C C . ALA A 1 237 ? -21.316 3.628 10.155 1.00 96.00 237 ALA A C 1
ATOM 1876 O O . ALA A 1 237 ? -20.802 2.844 10.948 1.00 96.00 237 ALA A O 1
ATOM 1877 N N . ILE A 1 238 ? -20.633 4.651 9.632 1.00 95.88 238 ILE A N 1
ATOM 1878 C CA . ILE A 1 238 ? -19.222 4.909 9.959 1.00 95.88 238 ILE A CA 1
ATOM 1879 C C . ILE A 1 238 ? -19.060 5.267 11.439 1.00 95.88 238 ILE A C 1
ATOM 1881 O O . ILE A 1 238 ? -18.132 4.788 12.096 1.00 95.88 238 ILE A O 1
ATOM 1885 N N . GLU A 1 239 ? -19.960 6.091 11.973 1.00 96.00 239 GLU A N 1
ATOM 1886 C CA . GLU A 1 239 ? -19.973 6.434 13.397 1.00 96.00 239 GLU A CA 1
ATOM 1887 C C . GLU A 1 239 ? -20.217 5.207 14.273 1.00 96.00 239 GLU A C 1
ATOM 1889 O O . GLU A 1 239 ? -19.554 5.043 15.300 1.00 96.00 239 GLU A O 1
ATOM 1894 N N . GLU A 1 240 ? -21.110 4.316 13.845 1.00 95.25 240 GLU A N 1
ATOM 1895 C CA . GLU A 1 240 ? -21.416 3.085 14.565 1.00 95.25 240 GLU A CA 1
ATOM 1896 C C . GLU A 1 240 ? -20.252 2.084 14.529 1.00 95.25 240 GLU A C 1
ATOM 1898 O O . GLU A 1 240 ? -19.888 1.530 15.567 1.00 95.25 240 GLU A O 1
ATOM 1903 N N . ILE A 1 241 ? -19.583 1.919 13.382 1.00 94.88 241 ILE A N 1
ATOM 1904 C CA . ILE A 1 241 ? -18.357 1.110 13.268 1.00 94.88 241 ILE A CA 1
ATOM 1905 C C . ILE A 1 241 ? -17.285 1.638 14.230 1.00 94.88 241 ILE A C 1
ATOM 1907 O O . ILE A 1 241 ? -16.679 0.865 14.976 1.00 94.88 241 ILE A O 1
ATOM 1911 N N . ALA A 1 242 ? -17.065 2.956 14.243 1.00 95.94 242 ALA A N 1
ATOM 1912 C CA . ALA A 1 242 ? -16.098 3.595 15.131 1.00 95.94 242 ALA A CA 1
ATOM 1913 C C . ALA A 1 242 ? -16.457 3.390 16.612 1.00 95.94 242 ALA A C 1
ATOM 1915 O O . ALA A 1 242 ? -15.586 3.051 17.417 1.00 95.94 242 ALA A O 1
ATOM 1916 N N . ARG A 1 243 ? -17.741 3.537 16.966 1.00 94.50 243 ARG A N 1
ATOM 1917 C CA . ARG A 1 243 ? -18.265 3.306 18.320 1.00 94.50 243 ARG A CA 1
ATOM 1918 C C . ARG A 1 243 ? -18.005 1.881 18.791 1.00 94.50 243 ARG A C 1
ATOM 1920 O O . ARG A 1 243 ? -17.477 1.687 19.884 1.00 94.50 243 ARG A O 1
ATOM 1927 N N . LEU A 1 244 ? -18.366 0.892 17.974 1.00 91.81 244 LEU A N 1
ATOM 1928 C CA . LEU A 1 244 ? -18.225 -0.523 18.313 1.00 91.81 244 LEU A CA 1
ATOM 1929 C C . LEU A 1 244 ? -16.754 -0.924 18.424 1.00 91.81 244 LEU A C 1
ATOM 1931 O O . LEU A 1 244 ? -16.376 -1.570 19.396 1.00 91.81 244 LEU A O 1
ATOM 1935 N N . ALA A 1 245 ? -15.901 -0.479 17.497 1.00 92.44 245 ALA A N 1
ATOM 1936 C CA . ALA A 1 245 ? -14.463 -0.727 17.577 1.00 92.44 245 ALA A CA 1
ATOM 1937 C C . ALA A 1 245 ? -13.842 -0.131 18.852 1.00 92.44 245 ALA A C 1
ATOM 1939 O O . ALA A 1 245 ? -13.020 -0.774 19.508 1.00 92.44 245 ALA A O 1
ATOM 1940 N N . PHE A 1 246 ? -14.252 1.081 19.235 1.00 92.31 246 PHE A N 1
ATOM 1941 C CA . PHE A 1 246 ? -13.792 1.714 20.468 1.00 92.31 246 PHE A CA 1
ATOM 1942 C C . PHE A 1 246 ? -14.281 0.967 21.718 1.00 92.31 246 PHE A C 1
ATOM 1944 O O . PHE A 1 246 ? -13.496 0.739 22.638 1.00 92.31 246 PHE A O 1
ATOM 1951 N N . LEU A 1 247 ? -15.541 0.523 21.733 1.00 89.88 247 LEU A N 1
ATOM 1952 C CA . LEU A 1 247 ? -16.113 -0.253 22.836 1.00 89.88 247 LEU A CA 1
ATOM 1953 C C . LEU A 1 247 ? -15.393 -1.598 23.023 1.00 89.88 247 LEU A C 1
ATOM 1955 O O . LEU A 1 247 ? -15.001 -1.933 24.137 1.00 89.88 247 LEU A O 1
ATOM 1959 N N . ILE A 1 248 ? -15.126 -2.328 21.936 1.00 88.31 248 ILE A N 1
ATOM 1960 C CA . ILE A 1 248 ? -14.400 -3.611 21.988 1.00 88.31 248 ILE A CA 1
ATOM 1961 C C . ILE A 1 248 ? -12.987 -3.419 22.556 1.00 88.31 248 ILE A C 1
ATOM 1963 O O . ILE A 1 248 ? -12.522 -4.227 23.361 1.00 88.31 248 ILE A O 1
ATOM 1967 N N . ASN A 1 249 ? -12.314 -2.321 22.197 1.00 89.06 249 ASN A N 1
ATOM 1968 C CA . ASN A 1 249 ? -11.008 -1.983 22.765 1.00 89.06 249 ASN A CA 1
ATOM 1969 C C . ASN A 1 249 ? -11.059 -1.725 24.282 1.00 89.06 249 ASN A C 1
ATOM 1971 O O . ASN A 1 249 ? -10.052 -1.941 24.954 1.00 89.06 249 ASN A O 1
ATOM 1975 N N . GLN A 1 250 ? -12.195 -1.277 24.830 1.00 87.56 250 GLN A N 1
ATOM 1976 C CA . GLN A 1 250 ? -12.374 -1.106 26.277 1.00 87.56 250 GLN A CA 1
ATOM 1977 C C . GLN A 1 250 ? -12.697 -2.419 27.001 1.00 87.56 250 GLN A C 1
ATOM 1979 O O . GLN A 1 250 ? -12.299 -2.593 28.151 1.00 87.56 250 GLN A O 1
ATOM 1984 N N . GLU A 1 251 ? -13.424 -3.334 26.356 1.00 83.94 251 GLU A N 1
ATOM 1985 C CA . GLU A 1 251 ? -13.912 -4.566 26.992 1.00 83.94 251 GLU A CA 1
ATOM 1986 C C . GLU A 1 251 ? -12.918 -5.739 26.943 1.00 83.94 251 GLU A C 1
ATOM 1988 O O . GLU A 1 251 ? -12.946 -6.616 27.823 1.00 83.94 251 GLU A O 1
ATOM 1993 N N . VAL A 1 252 ? -12.056 -5.770 25.920 1.00 81.06 252 VAL A N 1
ATOM 1994 C CA . VAL A 1 252 ? -11.133 -6.881 25.643 1.00 81.06 252 VAL A CA 1
ATOM 1995 C C . VAL A 1 252 ? -9.675 -6.453 25.814 1.00 81.06 252 VAL A C 1
ATOM 1997 O O . VAL A 1 252 ? -9.117 -6.574 26.902 1.00 81.06 252 VAL A O 1
ATOM 2000 N N . GLU A 1 253 ? -9.059 -5.966 24.738 1.00 83.56 253 GLU A N 1
ATOM 2001 C CA . GLU A 1 253 ? -7.681 -5.491 24.685 1.00 83.56 253 GLU A CA 1
ATOM 2002 C C . GLU A 1 253 ? -7.620 -4.323 23.702 1.00 83.56 253 GLU A C 1
ATOM 2004 O O . GLU A 1 253 ? -8.130 -4.400 22.576 1.00 83.56 253 GLU A O 1
ATOM 2009 N N . ASN A 1 254 ? -6.999 -3.228 24.132 1.00 86.75 254 ASN A N 1
ATOM 2010 C CA . ASN A 1 254 ? -6.867 -2.048 23.301 1.00 86.75 254 ASN A CA 1
ATOM 2011 C C . ASN A 1 254 ? -5.693 -2.206 22.329 1.00 86.75 254 ASN A C 1
ATOM 2013 O O . ASN A 1 254 ? -4.548 -1.917 22.668 1.00 86.75 254 ASN A O 1
ATOM 2017 N N . ILE A 1 255 ? -6.005 -2.603 21.096 1.00 90.56 255 ILE A N 1
ATOM 2018 C CA . ILE A 1 255 ? -5.046 -2.679 19.981 1.00 90.56 255 ILE A CA 1
ATOM 2019 C C . ILE A 1 255 ? -5.040 -1.397 19.122 1.00 90.56 255 ILE A C 1
ATOM 2021 O O . ILE A 1 255 ? -4.502 -1.372 18.010 1.00 90.56 255 ILE A O 1
ATOM 2025 N N . GLY A 1 256 ? -5.673 -0.325 19.611 1.00 92.81 256 GLY A N 1
ATOM 2026 C CA . GLY A 1 256 ? -5.797 0.957 18.924 1.00 92.81 256 GLY A CA 1
ATOM 2027 C C . GLY A 1 256 ? -6.626 0.867 17.639 1.00 92.81 256 GLY A C 1
ATOM 2028 O O . GLY A 1 256 ? -7.604 0.120 17.557 1.00 92.81 256 GLY A O 1
ATOM 2029 N N . ALA A 1 257 ? -6.226 1.629 16.616 1.00 94.56 257 ALA A N 1
ATOM 2030 C CA . ALA A 1 25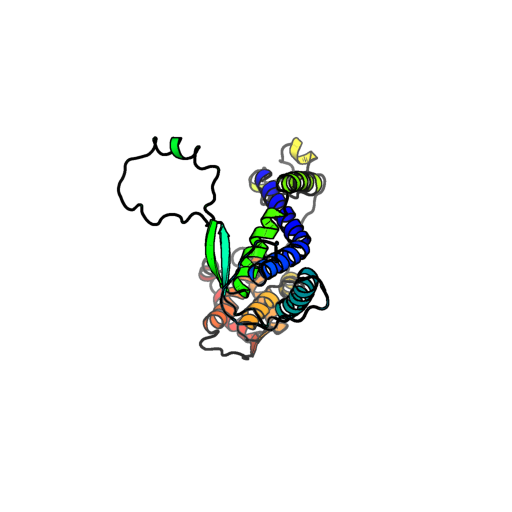7 ? -6.928 1.694 15.330 1.00 94.56 257 ALA A CA 1
ATOM 2031 C C . ALA A 1 257 ? -6.928 0.367 14.551 1.00 94.56 257 ALA A C 1
ATOM 2033 O O . ALA A 1 257 ? -7.756 0.194 13.659 1.00 94.56 257 ALA A O 1
ATOM 2034 N N . ARG A 1 258 ? -6.052 -0.596 14.889 1.00 93.75 258 ARG A N 1
ATOM 2035 C CA . ARG A 1 258 ? -6.033 -1.922 14.241 1.00 93.75 258 ARG A CA 1
ATOM 2036 C C . ARG A 1 258 ? -7.371 -2.650 14.386 1.00 93.75 258 ARG A C 1
ATOM 2038 O O . ARG A 1 258 ? -7.747 -3.390 13.485 1.00 93.75 258 ARG A O 1
ATOM 2045 N N . ARG A 1 259 ? -8.133 -2.365 15.449 1.00 92.62 259 ARG A N 1
ATOM 2046 C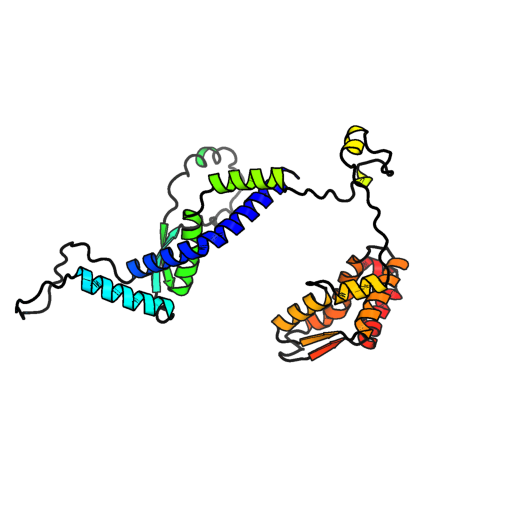 CA . ARG A 1 259 ? -9.481 -2.913 15.658 1.00 92.62 259 ARG A CA 1
ATOM 2047 C C . ARG A 1 259 ? -10.443 -2.590 14.514 1.00 92.62 259 ARG A C 1
ATOM 2049 O O . ARG A 1 259 ? -11.310 -3.397 14.201 1.00 92.62 259 ARG A O 1
ATOM 2056 N N . LEU A 1 260 ? -10.266 -1.451 13.841 1.00 94.81 260 LEU A N 1
ATOM 2057 C CA . LEU A 1 260 ? -11.091 -1.082 12.690 1.00 94.81 260 LEU A CA 1
ATOM 2058 C C . LEU A 1 260 ? -10.945 -2.086 11.540 1.00 94.81 260 LEU A C 1
ATOM 2060 O O . LEU A 1 260 ? -11.925 -2.349 10.855 1.00 94.81 260 LEU A O 1
ATOM 2064 N N . HIS A 1 261 ? -9.768 -2.694 11.349 1.00 93.00 261 HIS A N 1
ATOM 2065 C CA . HIS A 1 261 ? -9.589 -3.722 10.321 1.00 93.00 261 HIS A CA 1
ATOM 2066 C C . HIS A 1 261 ? -10.412 -4.972 10.611 1.00 93.00 261 HIS A C 1
ATOM 2068 O O . HIS A 1 261 ? -11.088 -5.471 9.714 1.00 93.00 261 HIS A O 1
ATOM 2074 N N . THR A 1 262 ? -10.356 -5.479 11.844 1.00 90.00 262 THR A N 1
ATOM 2075 C CA . THR A 1 262 ? -11.039 -6.729 12.194 1.00 90.00 262 THR A CA 1
ATOM 2076 C C . THR A 1 262 ? -12.552 -6.537 12.218 1.00 90.00 262 THR A C 1
ATOM 2078 O O . THR A 1 262 ? -13.275 -7.350 11.645 1.00 90.00 262 THR A O 1
ATOM 2081 N N . VAL A 1 263 ? -13.026 -5.394 12.726 1.00 92.00 263 VAL A N 1
ATOM 2082 C CA . VAL A 1 263 ? -14.444 -5.006 12.665 1.00 92.00 263 VAL A CA 1
ATOM 2083 C C . VAL A 1 263 ? -14.939 -4.869 11.220 1.00 92.00 263 VAL A C 1
ATOM 2085 O O . VAL A 1 263 ? -15.980 -5.427 10.879 1.00 92.00 263 VAL A O 1
ATOM 2088 N N . MET A 1 264 ? -14.198 -4.172 10.351 1.00 92.94 264 MET A N 1
ATOM 2089 C CA . MET A 1 264 ? -14.581 -4.004 8.941 1.00 92.94 264 MET A CA 1
ATOM 2090 C C . MET A 1 264 ? -14.569 -5.323 8.167 1.00 92.94 264 MET A C 1
ATOM 2092 O O . MET A 1 264 ? -15.481 -5.577 7.385 1.00 92.94 264 MET A O 1
ATOM 2096 N N . SER A 1 265 ? -13.554 -6.159 8.398 1.00 91.25 265 SER A N 1
ATOM 2097 C CA . SER A 1 265 ? -13.456 -7.485 7.785 1.00 91.25 265 SER A CA 1
ATOM 2098 C C . SER A 1 265 ? -14.671 -8.332 8.153 1.00 91.25 265 SER A C 1
ATOM 2100 O O . SER A 1 265 ? -15.358 -8.836 7.273 1.00 91.25 265 SER A O 1
ATOM 2102 N N . HIS A 1 266 ? -15.020 -8.394 9.442 1.00 90.12 266 HIS A N 1
ATOM 2103 C CA . HIS A 1 266 ? -16.184 -9.152 9.894 1.00 90.12 266 HIS A CA 1
ATOM 2104 C C . HIS A 1 266 ? -17.505 -8.592 9.347 1.00 90.12 266 HIS A C 1
ATOM 2106 O O . HIS A 1 266 ? -18.396 -9.355 8.983 1.00 90.12 266 HIS A O 1
ATOM 2112 N N . LEU A 1 267 ? -17.649 -7.266 9.267 1.00 91.56 267 LEU A N 1
ATOM 2113 C CA . LEU A 1 267 ? -18.849 -6.628 8.720 1.00 91.56 267 LEU A CA 1
ATOM 2114 C C . LEU A 1 267 ? -19.101 -7.023 7.255 1.00 91.56 267 LEU A C 1
ATOM 2116 O O . LEU A 1 267 ? -20.252 -7.238 6.863 1.00 91.56 267 LEU A O 1
ATOM 2120 N N . LEU A 1 268 ? -18.033 -7.091 6.456 1.00 91.69 268 LEU A N 1
ATOM 2121 C CA . LEU A 1 268 ? -18.107 -7.277 5.007 1.00 91.69 268 LEU A CA 1
ATOM 2122 C C . LEU A 1 268 ? -17.848 -8.714 4.543 1.00 91.69 268 LEU A C 1
ATOM 2124 O O . LEU A 1 268 ? -18.065 -8.988 3.368 1.00 91.69 268 LEU A O 1
ATOM 2128 N N . ASN A 1 269 ? -17.422 -9.620 5.426 1.00 88.62 269 ASN A N 1
ATOM 2129 C CA . ASN A 1 269 ? -17.022 -10.985 5.071 1.00 88.62 269 ASN A CA 1
ATOM 2130 C C . ASN A 1 269 ? -18.083 -11.728 4.244 1.00 88.62 269 ASN A C 1
ATOM 2132 O O . ASN A 1 269 ? -17.765 -12.304 3.209 1.00 88.62 269 ASN A O 1
ATOM 2136 N N . ASP A 1 270 ? -19.351 -11.644 4.651 1.00 86.44 270 ASP A N 1
ATOM 2137 C CA . ASP A 1 270 ? -20.447 -12.297 3.928 1.00 86.44 270 ASP A CA 1
ATOM 2138 C C . ASP A 1 270 ? -20.608 -11.720 2.515 1.00 86.44 270 ASP A C 1
ATOM 2140 O O . ASP A 1 270 ? -20.751 -12.464 1.552 1.00 86.44 270 ASP A O 1
ATOM 2144 N N . PHE A 1 271 ? -20.495 -10.394 2.368 1.00 88.38 271 PHE A N 1
ATOM 2145 C CA . PHE A 1 271 ? -20.576 -9.745 1.057 1.00 88.38 271 PHE A CA 1
ATOM 2146 C C . PHE A 1 271 ? -19.382 -10.098 0.170 1.00 88.38 271 PHE A C 1
ATOM 2148 O O . PHE A 1 271 ? -19.546 -10.253 -1.034 1.00 88.38 271 PHE A O 1
ATOM 2155 N N . LEU A 1 272 ? -18.190 -10.239 0.755 1.00 86.94 272 LEU A N 1
ATOM 2156 C CA . LEU A 1 272 ? -16.991 -10.668 0.035 1.00 86.94 272 LEU A CA 1
ATOM 2157 C C . LEU A 1 272 ? -17.093 -12.120 -0.444 1.00 86.94 272 LEU A C 1
ATOM 2159 O O . LEU A 1 272 ? -16.494 -12.455 -1.457 1.00 86.94 272 LEU A O 1
ATOM 2163 N N . PHE A 1 273 ? -17.831 -12.974 0.270 1.00 87.12 273 PHE A N 1
ATOM 2164 C CA . PHE A 1 273 ? -18.084 -14.355 -0.143 1.00 87.12 273 PHE A CA 1
ATOM 2165 C C . PHE A 1 273 ? -19.211 -14.461 -1.180 1.00 87.12 273 PHE A C 1
ATOM 2167 O O . PHE A 1 273 ? -19.180 -15.321 -2.054 1.00 87.12 273 PHE A O 1
ATOM 2174 N N . GLU A 1 274 ? -20.217 -13.594 -1.080 1.00 86.69 274 GLU A N 1
ATOM 2175 C CA . GLU A 1 274 ? -21.355 -13.554 -1.998 1.00 86.69 274 GLU A CA 1
ATOM 2176 C C . GLU A 1 274 ? -21.026 -12.918 -3.358 1.00 86.69 274 GLU A C 1
ATOM 2178 O O . GLU A 1 274 ? -21.759 -13.140 -4.321 1.00 86.69 274 GLU A O 1
ATOM 2183 N N . VAL A 1 275 ? -19.951 -12.135 -3.468 1.00 85.56 275 VAL A N 1
ATOM 2184 C CA . VAL A 1 275 ? -19.485 -11.561 -4.739 1.00 85.56 275 VAL A CA 1
ATOM 2185 C C . VAL A 1 275 ? -18.460 -12.504 -5.393 1.00 85.56 275 VAL A C 1
ATOM 2187 O O . VAL A 1 275 ? -17.493 -12.872 -4.728 1.00 85.56 275 VAL A O 1
ATOM 2190 N N . PRO A 1 276 ? -18.607 -12.875 -6.684 1.00 74.75 276 PRO A N 1
ATOM 2191 C CA . PRO A 1 276 ? -19.648 -12.463 -7.640 1.00 74.75 276 PRO A CA 1
ATOM 2192 C C . PRO A 1 276 ? -20.838 -13.441 -7.763 1.00 74.75 276 PRO A C 1
ATOM 2194 O O . PRO A 1 276 ? -21.740 -13.216 -8.572 1.00 74.75 276 PRO A O 1
ATOM 2197 N N . ASP A 1 277 ? -20.844 -14.548 -7.014 1.00 78.50 277 ASP A N 1
ATOM 2198 C CA . ASP A 1 277 ? -21.756 -15.681 -7.243 1.00 78.50 277 ASP A CA 1
ATOM 2199 C C . ASP A 1 277 ? -23.239 -15.360 -6.967 1.00 78.50 277 ASP A C 1
ATOM 2201 O O . ASP A 1 277 ? -24.131 -15.785 -7.706 1.00 78.50 277 ASP A O 1
ATOM 2205 N N . VAL A 1 278 ? -23.511 -14.616 -5.893 1.00 79.75 278 VAL A N 1
ATOM 2206 C CA . VAL A 1 278 ? -24.857 -14.237 -5.429 1.00 79.75 278 VAL A CA 1
ATOM 2207 C C . VAL A 1 278 ? -25.150 -12.775 -5.758 1.00 79.75 278 VAL A C 1
ATOM 2209 O O . VAL A 1 278 ? -26.241 -12.446 -6.231 1.00 79.75 278 VAL A O 1
ATOM 2212 N N . ILE A 1 279 ? -24.176 -11.894 -5.529 1.00 79.69 279 ILE A N 1
ATOM 2213 C CA . ILE A 1 279 ? -24.286 -10.463 -5.811 1.00 79.69 279 ILE A CA 1
ATOM 2214 C C . ILE A 1 279 ? -23.692 -10.200 -7.191 1.00 79.69 279 ILE A C 1
ATOM 2216 O O . ILE A 1 279 ? -22.480 -10.194 -7.381 1.00 79.69 279 ILE A O 1
ATOM 2220 N N . GLN A 1 280 ? -24.582 -9.975 -8.154 1.00 80.12 280 GLN A N 1
ATOM 2221 C CA . GLN A 1 280 ? -24.209 -9.761 -9.548 1.00 80.12 280 GLN A CA 1
ATOM 2222 C C . GLN A 1 280 ? -23.599 -8.373 -9.779 1.00 80.12 280 GLN A C 1
ATOM 2224 O O . GLN A 1 280 ? -23.881 -7.417 -9.047 1.00 80.12 280 GLN A O 1
ATOM 2229 N N . ALA A 1 281 ? -22.839 -8.258 -10.868 1.00 79.50 281 ALA A N 1
ATOM 2230 C CA . ALA A 1 281 ? -22.319 -6.999 -11.385 1.00 79.50 281 ALA A CA 1
ATOM 2231 C C . ALA A 1 281 ? -23.404 -5.906 -11.469 1.00 79.50 281 ALA A C 1
ATOM 2233 O O . ALA A 1 281 ? -24.553 -6.165 -11.840 1.00 79.50 281 ALA A O 1
ATOM 2234 N N . ASN A 1 282 ? -23.024 -4.665 -11.163 1.00 85.19 282 ASN A N 1
ATOM 2235 C CA . ASN A 1 282 ? -23.861 -3.463 -11.028 1.00 85.19 282 ASN A CA 1
ATOM 2236 C C . ASN A 1 282 ? -24.765 -3.403 -9.784 1.00 85.19 282 ASN A C 1
ATOM 2238 O O . ASN A 1 282 ? -25.580 -2.479 -9.654 1.00 85.19 282 ASN A O 1
ATOM 2242 N N . SER A 1 283 ? -24.621 -4.338 -8.845 1.00 88.31 283 SER A N 1
ATOM 2243 C CA . SER A 1 283 ? -25.308 -4.258 -7.555 1.00 88.31 283 SER A CA 1
ATOM 2244 C C . SER A 1 283 ? -24.791 -3.088 -6.715 1.00 88.31 283 SER A C 1
ATOM 2246 O O . SER A 1 283 ? -23.617 -2.724 -6.776 1.00 88.31 283 SER A O 1
ATOM 2248 N N . LYS A 1 284 ? -25.678 -2.493 -5.909 1.00 90.81 284 LYS A N 1
ATOM 2249 C CA . LYS A 1 284 ? -25.339 -1.414 -4.972 1.00 90.81 284 LYS A CA 1
ATOM 2250 C C . LYS A 1 284 ? -25.580 -1.874 -3.542 1.00 90.81 284 LYS A C 1
ATOM 2252 O O . LYS A 1 284 ? -26.728 -2.042 -3.136 1.00 90.81 284 LYS A O 1
ATOM 2257 N N . ILE A 1 285 ? -24.507 -2.046 -2.784 1.00 91.75 285 ILE A N 1
ATOM 2258 C CA . ILE A 1 285 ? -24.544 -2.393 -1.367 1.00 91.75 285 ILE A CA 1
ATOM 2259 C C . ILE A 1 285 ? -24.426 -1.096 -0.577 1.00 91.75 285 ILE A C 1
ATOM 2261 O O . ILE A 1 285 ? -23.421 -0.396 -0.664 1.00 91.75 285 ILE A O 1
ATOM 2265 N N . ARG A 1 286 ? -25.452 -0.770 0.209 1.00 94.50 286 ARG A N 1
ATOM 2266 C CA . ARG A 1 286 ? -25.423 0.386 1.105 1.00 94.50 286 ARG A CA 1
ATOM 2267 C C . ARG A 1 286 ? -25.390 -0.086 2.549 1.00 94.50 286 ARG A C 1
ATOM 2269 O O . ARG A 1 286 ? -26.363 -0.652 3.037 1.00 94.50 286 ARG A O 1
ATOM 2276 N N . VAL A 1 287 ? -24.277 0.168 3.223 1.00 95.12 287 VAL A N 1
ATOM 2277 C CA . VAL A 1 287 ? -24.075 -0.181 4.627 1.00 95.12 287 VAL A CA 1
ATOM 2278 C C . VAL A 1 287 ? -24.747 0.877 5.501 1.00 95.12 287 VAL A C 1
ATOM 2280 O O . VAL A 1 287 ? -24.354 2.051 5.509 1.00 95.12 287 VAL A O 1
ATOM 2283 N N . THR A 1 288 ? -25.788 0.457 6.220 1.00 95.38 288 THR A N 1
ATOM 2284 C CA . THR A 1 288 ? -26.543 1.293 7.163 1.00 95.38 288 THR A CA 1
ATOM 2285 C C . THR A 1 288 ? -26.159 0.984 8.603 1.00 95.38 288 THR A C 1
ATOM 2287 O O . THR A 1 288 ? -25.558 -0.052 8.895 1.00 95.38 288 THR A O 1
ATOM 2290 N N . LYS A 1 289 ? -26.523 1.883 9.518 1.00 95.06 289 LYS A N 1
ATOM 2291 C CA . LYS A 1 289 ? -26.292 1.699 10.950 1.00 95.06 289 LYS A CA 1
ATOM 2292 C C . LYS A 1 289 ? -26.899 0.394 11.476 1.00 95.06 289 LYS A C 1
ATOM 2294 O O . LYS A 1 289 ? -26.239 -0.321 12.220 1.00 95.06 289 LYS A O 1
ATOM 2299 N N . GLU A 1 290 ? -28.116 0.054 11.060 1.00 93.62 290 GLU A N 1
ATOM 2300 C CA . GLU A 1 290 ? -28.820 -1.151 11.516 1.00 93.62 290 GLU A CA 1
ATOM 2301 C C . GLU A 1 290 ? -28.079 -2.425 11.098 1.00 93.62 290 GLU A C 1
ATOM 2303 O O . GLU A 1 290 ? -27.953 -3.354 11.890 1.00 93.62 290 GLU A O 1
ATOM 2308 N N . MET A 1 291 ? -27.529 -2.447 9.879 1.00 91.50 291 MET A N 1
ATOM 2309 C CA . MET A 1 291 ? -26.731 -3.568 9.373 1.00 91.50 291 MET A CA 1
ATOM 2310 C C . MET A 1 291 ? -25.434 -3.748 10.171 1.00 91.50 291 MET A C 1
ATOM 2312 O O . MET A 1 291 ? -25.025 -4.874 10.457 1.00 91.50 291 MET A O 1
ATOM 2316 N N . VAL A 1 292 ? -24.791 -2.634 10.533 1.00 92.00 292 VAL A N 1
ATOM 2317 C CA . VAL A 1 292 ? -23.593 -2.626 11.381 1.00 92.00 292 VAL A CA 1
ATOM 2318 C C . VAL A 1 292 ? -23.929 -3.166 12.768 1.00 92.00 292 VAL A C 1
ATOM 2320 O O . VAL A 1 292 ? -23.235 -4.057 13.256 1.00 92.00 292 VAL A O 1
ATOM 2323 N N . GLU A 1 293 ? -25.010 -2.678 13.381 1.00 89.50 293 GLU A N 1
ATOM 2324 C CA . GLU A 1 293 ? -25.478 -3.157 14.680 1.00 89.50 293 GLU A CA 1
ATOM 2325 C C . GLU A 1 293 ? -25.785 -4.654 14.634 1.00 89.50 293 GLU A C 1
ATOM 2327 O O . GLU A 1 293 ? -25.220 -5.401 15.422 1.00 89.50 293 GLU A O 1
ATOM 2332 N N . GLU A 1 294 ? -26.607 -5.120 13.695 1.00 87.94 294 GLU A N 1
ATOM 2333 C CA . GLU A 1 294 ? -27.021 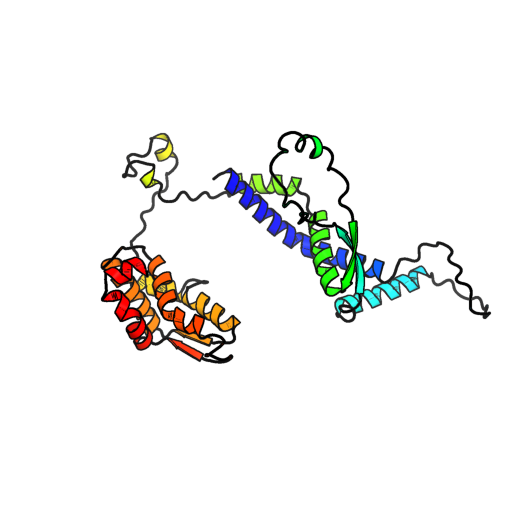-6.523 13.598 1.00 87.94 294 GLU A CA 1
ATOM 2334 C C . GLU A 1 294 ? -25.829 -7.481 13.469 1.00 87.94 294 GLU A C 1
ATOM 2336 O O . GLU A 1 294 ? -25.742 -8.471 14.201 1.00 87.94 294 GLU A O 1
ATOM 2341 N N . ARG A 1 295 ? -24.877 -7.165 12.582 1.00 84.88 295 ARG A N 1
ATOM 2342 C CA . ARG A 1 295 ? -23.736 -8.045 12.291 1.00 84.88 295 ARG A CA 1
ATOM 2343 C C . ARG A 1 295 ? -22.653 -8.025 13.363 1.00 84.88 295 ARG A C 1
ATOM 2345 O O . ARG A 1 295 ? -21.942 -9.016 13.520 1.00 84.88 295 ARG A O 1
ATOM 2352 N N . LEU A 1 296 ? -22.508 -6.919 14.090 1.00 81.75 296 LEU A N 1
ATOM 2353 C CA . LEU A 1 296 ? -21.433 -6.744 15.069 1.00 81.75 296 LEU A CA 1
ATOM 2354 C C . LEU A 1 296 ? -21.911 -6.850 16.527 1.00 81.75 296 LEU A C 1
ATOM 2356 O O . LEU A 1 296 ? -21.081 -6.979 17.428 1.00 81.75 296 LEU A O 1
ATOM 2360 N N . LEU A 1 297 ? -23.224 -6.851 16.799 1.00 73.06 297 LEU A N 1
ATOM 2361 C CA . LEU A 1 297 ? -23.766 -6.955 18.164 1.00 73.06 297 LEU A CA 1
ATOM 2362 C C . LEU A 1 297 ? -23.365 -8.256 18.866 1.00 73.06 297 LEU A C 1
ATOM 2364 O O . LEU A 1 297 ? -23.185 -8.279 20.087 1.00 73.06 297 LEU A O 1
ATOM 2368 N N . SER A 1 298 ? -23.279 -9.345 18.101 1.00 70.50 298 SER A N 1
ATOM 2369 C CA . SER A 1 298 ? -22.886 -10.668 18.592 1.00 70.50 298 SER A CA 1
ATOM 2370 C C . SER A 1 298 ? -21.443 -10.689 19.100 1.00 70.50 298 SER A C 1
ATOM 2372 O O . SER A 1 298 ? -21.142 -11.435 20.031 1.00 70.50 298 SER A O 1
ATOM 2374 N N . LEU A 1 299 ? -20.581 -9.834 18.544 1.00 68.44 299 LEU A N 1
ATOM 2375 C CA . LEU A 1 299 ? -19.169 -9.740 18.902 1.00 68.44 299 LEU A CA 1
ATOM 2376 C C . LEU A 1 299 ? -19.002 -9.016 20.235 1.00 68.44 299 LEU A C 1
ATOM 2378 O O . LEU A 1 299 ? -18.380 -9.549 21.150 1.00 68.44 299 LEU A O 1
ATOM 2382 N N . VAL A 1 300 ? -19.644 -7.855 20.393 1.00 68.19 300 VAL A N 1
ATOM 2383 C CA . VAL A 1 300 ? -19.545 -7.050 21.623 1.00 68.19 300 VAL A CA 1
ATOM 2384 C C . VAL A 1 300 ? -20.071 -7.813 22.842 1.00 68.19 300 VAL A C 1
ATOM 2386 O O . VAL A 1 300 ? -19.460 -7.812 23.902 1.00 68.19 300 VAL A O 1
ATOM 2389 N N . LYS A 1 301 ? -21.193 -8.529 22.710 1.00 68.00 301 LYS A N 1
ATOM 2390 C CA . LYS A 1 301 ? -21.807 -9.219 23.858 1.00 68.00 301 LYS A CA 1
ATOM 2391 C C . LYS A 1 301 ? -21.013 -10.424 24.364 1.00 68.00 301 LYS A C 1
ATOM 2393 O O . LYS A 1 301 ? -21.284 -10.888 25.471 1.00 68.00 301 LYS A O 1
ATOM 2398 N N . ASN A 1 302 ? -20.080 -10.958 23.577 1.00 65.69 302 ASN A N 1
ATOM 2399 C CA . ASN A 1 302 ? -19.407 -12.210 23.888 1.00 65.69 302 ASN A CA 1
ATOM 2400 C C . ASN A 1 302 ? -17.888 -12.006 23.984 1.00 65.69 302 ASN A C 1
ATOM 2402 O O . ASN A 1 302 ? -17.166 -12.109 22.991 1.00 65.69 302 ASN A O 1
ATOM 2406 N N . ARG A 1 303 ? -17.412 -11.718 25.207 1.00 61.94 303 ARG A N 1
ATOM 2407 C CA . ARG A 1 303 ? -15.990 -11.448 25.509 1.00 61.94 303 ARG A CA 1
ATOM 2408 C C . ARG A 1 303 ? -15.061 -12.558 25.016 1.00 61.94 303 ARG A C 1
ATOM 2410 O O . ARG A 1 303 ? -13.992 -12.247 24.501 1.00 61.94 303 ARG A O 1
ATOM 2417 N N . ASP A 1 304 ? -15.484 -13.817 25.132 1.00 60.03 304 ASP A N 1
ATOM 2418 C CA . ASP A 1 304 ? -14.682 -14.964 24.699 1.00 60.03 304 ASP A CA 1
ATOM 2419 C C . ASP A 1 304 ? -14.591 -15.022 23.170 1.00 60.03 304 ASP A C 1
ATOM 2421 O O . ASP A 1 304 ? -13.516 -15.231 22.621 1.00 60.03 304 ASP A O 1
ATOM 2425 N N . LEU A 1 305 ? -15.695 -14.762 22.459 1.00 61.34 305 LEU A N 1
ATOM 2426 C CA . LEU A 1 305 ? -15.710 -14.755 20.991 1.00 61.34 305 LEU A CA 1
ATOM 2427 C C . LEU A 1 305 ? -14.849 -13.620 20.419 1.00 61.34 305 LEU A C 1
ATOM 2429 O O . LEU A 1 305 ? -14.102 -13.829 19.465 1.00 61.34 305 LEU A O 1
ATOM 2433 N N . SER A 1 306 ? -14.920 -12.437 21.034 1.00 59.56 306 SER A N 1
ATOM 2434 C CA . SER A 1 306 ? -14.136 -11.274 20.612 1.00 59.56 306 SER A CA 1
ATOM 2435 C C . SER A 1 306 ? -12.626 -11.473 20.758 1.00 59.56 306 SER A C 1
ATOM 2437 O O . SER A 1 306 ? -11.886 -10.861 20.004 1.00 59.56 306 SER A O 1
ATOM 2439 N N . GLN A 1 307 ? -12.146 -12.329 21.669 1.00 61.53 307 GLN A N 1
ATOM 2440 C CA . GLN A 1 307 ? -10.710 -12.628 21.788 1.00 61.53 307 GLN A CA 1
ATOM 2441 C C . GLN A 1 307 ? -10.173 -13.555 20.689 1.00 61.53 307 GLN A C 1
ATOM 2443 O O . GLN A 1 307 ? -8.984 -13.506 20.389 1.00 61.53 307 GLN A O 1
ATOM 2448 N N . TYR A 1 308 ? -11.017 -14.416 20.111 1.00 61.16 308 TYR A N 1
ATOM 2449 C CA . TYR A 1 308 ? -10.593 -15.386 19.090 1.00 61.16 308 TYR A CA 1
ATOM 2450 C C . TYR A 1 308 ? -10.887 -14.934 17.656 1.00 61.16 308 TYR A C 1
ATOM 2452 O O . TYR A 1 308 ? -10.231 -15.409 16.731 1.00 61.16 308 TYR A O 1
ATOM 2460 N N . ILE A 1 309 ? -11.873 -14.053 17.461 1.00 60.41 309 ILE A N 1
ATOM 2461 C CA . ILE A 1 309 ? -12.313 -13.598 16.132 1.00 60.41 309 ILE A CA 1
ATOM 2462 C C . ILE A 1 309 ? -11.719 -12.228 15.758 1.00 60.41 309 ILE A C 1
ATOM 2464 O O . ILE A 1 309 ? -11.553 -11.961 14.566 1.00 60.41 309 ILE A O 1
ATOM 2468 N N . LEU A 1 310 ? -11.393 -11.362 16.732 1.00 56.84 310 LEU A N 1
ATOM 2469 C CA . LEU A 1 310 ? -11.036 -9.950 16.501 1.00 56.84 310 LEU A CA 1
ATOM 2470 C C . LEU A 1 310 ? -9.692 -9.524 17.078 1.00 56.84 310 LEU A C 1
ATOM 2472 O O . LEU A 1 310 ? -9.199 -8.503 16.539 1.00 56.84 310 LEU A O 1
#

Sequence (310 aa):
MVRDLVEQSVHLVREIKNETVKAKAAEAVEEIILDILIPPVKGMGFTSANSPILEETTGVASDSELNERTRDRFREKLRNGDLDDRKIEINVKASPTVGVGMIGNGMMDDASMAGHDFRDDAQKVKKRKLTISDARKVLLEEEMSKLIDFDEVKEEAIKLAENNGIIFIDEIDKIASKSSKDLIPELQGRFPIRVELQSLTQEDFSRILREPKNALTKQYQALFEAEEVYLDFTDEAIEEIARLAFLINQEVENIGARRLHTVMSHLLNDFLFEVPDVIQANSKIRVTKEMVEERLLSLVKNRDLSQYIL

Radius of gyration: 31.92 Å; chains: 1; bounding box: 62×56×101 Å

InterPro domains:
  IPR003959 ATPase, AAA-type, core [PF07724] (117-177)
  IPR019489 Clp ATPase, C-terminal [PF10431] (200-275)
  IPR019489 Clp ATPase, C-terminal [SM01086] (200-296)
  IPR027417 P-loop containing nucleoside triphosphate hydrolase [G3DSA:3.40.50.300] (158-180)
  IPR027417 P-loop containing nucleoside triphosphate hydrolase [SSF52540] (2-308)
  IPR050052 ATP-dependent Clp protease ATP-binding subunit ClpX [PTHR48102] (183-295)

Secondary structure (DSSP, 8-state):
-HHHHHHHHHHHHHHHHHHHHHHHHHHHHHHHHHHHHS------------------------HHHHHHHHHHHHHHHHHTTTTTT-EEEEEEEPP----S-----S--SSSSSTTSTT--S---EEEEEEEHHHHHHHHHHHHHHHH--HHHHHHHHHHHHHHH-----TTGGGTS-SSTTSS-HHHHTT------PPPPPHHHHHHHHHSSTT-HHHHHHHHHHTTT-EEEE-HHHHHHHHHHHHHHHHHS---GGGHHHHHHHHHHHHHHHHTTTTS-TT-EEEE-HHHHHHHHHHHHT-HHHHHHH-